Protein AF-A0A0N4XPE0-F1 (afdb_monomer_lite)

Radius of gyration: 23.89 Å; chains: 1; bounding box: 33×36×97 Å

Secondary structure (DSSP, 8-state):
--------S----------S-SSSSSSSSSS-------PPPHHHHHTBPPP-SHHHHHHHHHHHTT-SEE-B-TTS--EEEGGGSS-HHHHHHHTSS--EEEEEEEEES---SEEE-TT--EEEEEEEE--TT--EEE--S--EE-HHHH-GGGEEEE--TT--HHHHHHHHHH-TTS-BPPPPGGGGPPP-----

pLDDT: mean 79.77, std 21.53, range [29.7, 98.38]

Structure (mmCIF, N/CA/C/O backbone):
data_AF-A0A0N4XPE0-F1
#
_entry.id   AF-A0A0N4XPE0-F1
#
loop_
_atom_site.group_PDB
_atom_site.id
_atom_site.type_symbol
_atom_site.label_atom_id
_atom_site.label_alt_id
_atom_site.label_comp_id
_atom_site.label_asym_id
_atom_site.label_entity_id
_atom_site.label_seq_id
_atom_site.pdbx_PDB_ins_code
_atom_site.Cartn_x
_atom_site.Cartn_y
_atom_site.Cartn_z
_atom_site.occupancy
_atom_site.B_iso_or_equiv
_atom_site.auth_seq_id
_atom_site.auth_comp_id
_atom_site.auth_asym_id
_atom_site.auth_atom_id
_atom_site.pdbx_PDB_model_num
ATOM 1 N N . MET A 1 1 ? 18.994 12.903 -24.781 1.00 34.97 1 MET A N 1
ATOM 2 C CA . MET A 1 1 ? 19.416 12.115 -25.961 1.00 34.97 1 MET A CA 1
ATOM 3 C C . MET A 1 1 ? 18.841 10.717 -25.810 1.00 34.97 1 MET A C 1
ATOM 5 O O . MET A 1 1 ? 19.432 9.892 -25.131 1.00 34.97 1 MET A O 1
ATOM 9 N N . CYS A 1 2 ? 17.632 10.504 -26.334 1.00 29.70 2 CYS A N 1
ATOM 10 C CA . CYS A 1 2 ? 16.905 9.242 -26.216 1.00 29.70 2 CYS A CA 1
ATOM 11 C C . CYS A 1 2 ? 17.256 8.364 -27.421 1.00 29.70 2 CYS A C 1
ATOM 13 O O . CYS A 1 2 ? 17.133 8.803 -28.567 1.00 29.70 2 CYS A O 1
ATOM 15 N N . ALA A 1 3 ? 17.792 7.176 -27.152 1.00 35.69 3 ALA A N 1
ATOM 16 C CA . ALA A 1 3 ? 18.356 6.296 -28.158 1.00 35.69 3 ALA A CA 1
ATOM 17 C C . ALA A 1 3 ? 17.256 5.523 -28.895 1.00 35.69 3 ALA A C 1
ATOM 19 O O . ALA A 1 3 ? 16.600 4.630 -28.370 1.00 35.69 3 ALA A O 1
ATOM 20 N N . THR A 1 4 ? 17.126 5.869 -30.166 1.00 43.12 4 THR A N 1
ATOM 21 C CA . THR A 1 4 ? 16.503 5.135 -31.261 1.00 43.12 4 THR A CA 1
ATOM 22 C C . THR A 1 4 ? 16.981 3.682 -31.325 1.00 43.12 4 THR A C 1
ATOM 24 O O . THR A 1 4 ? 18.128 3.420 -31.681 1.00 43.12 4 THR A O 1
ATOM 27 N N . ARG A 1 5 ? 16.089 2.715 -31.088 1.00 38.09 5 ARG A N 1
ATOM 28 C CA . ARG A 1 5 ? 16.195 1.337 -31.605 1.00 38.09 5 ARG A CA 1
ATOM 29 C C . ARG A 1 5 ? 14.851 0.639 -31.425 1.00 38.09 5 ARG A C 1
ATOM 31 O O . ARG A 1 5 ? 14.555 0.250 -30.310 1.00 38.09 5 ARG A O 1
ATOM 38 N N . ARG A 1 6 ? 14.080 0.475 -32.512 1.00 37.53 6 ARG A N 1
ATOM 39 C CA . ARG A 1 6 ? 13.470 -0.799 -32.980 1.00 37.53 6 ARG A CA 1
ATOM 40 C C . ARG A 1 6 ? 12.447 -0.560 -34.107 1.00 37.53 6 ARG A C 1
ATOM 42 O O . ARG A 1 6 ? 11.290 -0.929 -34.003 1.00 37.53 6 ARG A O 1
ATOM 49 N N . LEU A 1 7 ? 12.887 0.015 -35.223 1.00 36.53 7 LEU A N 1
ATOM 50 C CA . LEU A 1 7 ? 12.153 -0.037 -36.493 1.00 36.53 7 LEU A CA 1
ATOM 51 C C . LEU A 1 7 ? 13.104 -0.600 -37.545 1.00 36.53 7 LEU A C 1
ATOM 53 O O . LEU A 1 7 ? 13.865 0.133 -38.168 1.00 36.53 7 LEU A O 1
ATOM 57 N N . ARG A 1 8 ? 13.157 -1.930 -37.642 1.00 40.28 8 ARG A N 1
ATOM 58 C CA . ARG A 1 8 ? 13.736 -2.653 -38.784 1.00 40.28 8 ARG A CA 1
ATOM 59 C C . ARG A 1 8 ? 13.329 -4.122 -38.709 1.00 40.28 8 ARG A C 1
ATOM 61 O O . ARG A 1 8 ? 14.093 -4.970 -38.263 1.00 40.28 8 ARG A O 1
ATOM 68 N N . ARG A 1 9 ? 12.081 -4.391 -39.076 1.00 42.41 9 ARG A N 1
ATOM 69 C CA . ARG A 1 9 ? 11.572 -5.689 -39.545 1.00 42.41 9 ARG A CA 1
ATOM 70 C C . ARG A 1 9 ? 10.110 -5.462 -39.892 1.00 42.41 9 ARG A C 1
ATOM 72 O O . ARG A 1 9 ? 9.296 -5.545 -38.995 1.00 42.41 9 ARG A O 1
ATOM 79 N N . PHE A 1 10 ? 9.842 -5.037 -41.122 1.00 37.09 10 PHE A N 1
ATOM 80 C CA . PHE A 1 10 ? 8.598 -5.219 -41.887 1.00 37.09 10 PHE A CA 1
ATOM 81 C C . PHE A 1 10 ? 8.676 -4.299 -43.114 1.00 37.09 10 PHE A C 1
ATOM 83 O O . PHE A 1 10 ? 7.986 -3.295 -43.199 1.00 37.09 10 PHE A O 1
ATOM 90 N N . GLU A 1 11 ? 9.567 -4.617 -44.052 1.00 34.69 11 GLU A N 1
ATOM 91 C CA . GLU A 1 11 ? 9.490 -4.086 -45.418 1.00 34.69 11 GLU A CA 1
ATOM 92 C C . GLU A 1 11 ? 9.786 -5.240 -46.378 1.00 34.69 11 GLU A C 1
ATOM 94 O O . GLU A 1 11 ? 10.907 -5.428 -46.843 1.00 34.69 11 GLU A O 1
ATOM 99 N N . GLU A 1 12 ? 8.762 -6.055 -46.632 1.00 38.69 12 GLU A N 1
ATOM 100 C CA . GLU A 1 12 ? 8.687 -6.868 -47.841 1.00 38.69 12 GLU A CA 1
ATOM 101 C C . GLU A 1 12 ? 7.704 -6.212 -48.817 1.00 38.69 12 GLU A C 1
ATOM 103 O O . GLU A 1 12 ? 6.516 -6.064 -48.548 1.00 38.69 12 GLU A O 1
ATOM 108 N N . ALA A 1 13 ? 8.272 -5.796 -49.949 1.00 41.44 13 ALA A N 1
ATOM 109 C CA . ALA A 1 13 ? 7.731 -5.886 -51.300 1.00 41.44 13 ALA A CA 1
ATOM 110 C C . ALA A 1 13 ? 6.242 -5.567 -51.530 1.00 41.44 13 ALA A C 1
ATOM 112 O O . ALA A 1 13 ? 5.411 -6.465 -51.618 1.00 41.44 13 ALA A O 1
ATOM 113 N N . VAL A 1 14 ? 5.944 -4.309 -51.871 1.00 39.66 14 VAL A N 1
ATOM 114 C CA . VAL A 1 14 ? 4.750 -3.964 -52.660 1.00 39.66 14 VAL A CA 1
ATOM 115 C C . VAL A 1 14 ? 5.124 -2.907 -53.709 1.00 39.66 14 VAL A C 1
ATOM 117 O O . VAL A 1 14 ? 5.094 -1.702 -53.480 1.00 39.66 14 VAL A O 1
ATOM 120 N N . LYS A 1 15 ? 5.528 -3.387 -54.891 1.00 40.22 15 LYS A N 1
ATOM 121 C CA . LYS A 1 15 ? 5.639 -2.611 -56.138 1.00 40.22 15 LYS A CA 1
ATOM 122 C C . LYS A 1 15 ? 4.220 -2.245 -56.581 1.00 40.22 15 LYS A C 1
ATOM 124 O O . LYS A 1 15 ? 3.475 -3.162 -56.909 1.00 40.22 15 LYS A O 1
ATOM 129 N N . TRP A 1 16 ? 3.857 -0.964 -56.661 1.00 33.69 16 TRP A N 1
ATOM 130 C CA . TRP A 1 16 ? 2.624 -0.560 -57.350 1.00 33.69 16 TRP A CA 1
ATOM 131 C C . TRP A 1 16 ? 2.837 0.587 -58.332 1.00 33.69 16 TRP A C 1
ATOM 133 O O . TRP A 1 16 ? 3.275 1.683 -57.991 1.00 33.69 16 TRP A O 1
ATOM 143 N N . ASN A 1 17 ? 2.497 0.276 -59.581 1.00 33.69 17 ASN A N 1
ATOM 144 C CA . ASN A 1 17 ? 2.280 1.204 -60.671 1.00 33.69 17 ASN A CA 1
ATOM 145 C C . ASN A 1 17 ? 0.892 1.843 -60.501 1.00 33.69 17 ASN A C 1
ATOM 147 O O . ASN A 1 17 ? -0.112 1.145 -60.455 1.00 33.69 17 ASN A O 1
ATOM 151 N N . ASN A 1 18 ? 0.905 3.168 -60.402 1.00 38.16 18 ASN A N 1
ATOM 152 C CA . ASN A 1 18 ? -0.097 4.164 -60.776 1.00 38.16 18 ASN A CA 1
ATOM 153 C C . ASN A 1 18 ? -1.610 3.863 -60.737 1.00 38.16 18 ASN A C 1
ATOM 155 O O . ASN A 1 18 ? -2.142 3.103 -61.541 1.00 38.16 18 ASN A O 1
ATOM 159 N N . ARG A 1 19 ? -2.260 4.813 -60.040 1.00 45.56 19 ARG A N 1
ATOM 160 C CA . ARG A 1 19 ? -3.556 5.454 -60.328 1.00 45.56 19 ARG A CA 1
ATOM 161 C C . ARG A 1 19 ? -4.763 4.771 -59.675 1.00 45.56 19 ARG A C 1
ATOM 163 O O . ARG A 1 19 ? -5.225 3.761 -60.181 1.00 45.56 19 ARG A O 1
ATOM 170 N N . VAL A 1 20 ? -5.271 5.387 -58.595 1.00 38.12 20 VAL A N 1
ATOM 171 C CA . VAL A 1 20 ? -6.688 5.746 -58.319 1.00 38.12 20 VAL A CA 1
ATOM 172 C C . VAL A 1 20 ? -6.812 6.272 -56.861 1.00 38.12 20 VAL A C 1
ATOM 174 O O . VAL A 1 20 ? -6.302 5.664 -55.928 1.00 38.12 20 VAL A O 1
ATOM 177 N N . ASP A 1 21 ? -7.453 7.441 -56.724 1.00 40.06 21 ASP A N 1
ATOM 178 C CA . ASP A 1 21 ? -8.068 8.094 -55.543 1.00 40.06 21 ASP A CA 1
ATOM 179 C C . ASP A 1 21 ? -7.230 8.648 -54.366 1.00 40.06 21 ASP A C 1
ATOM 181 O O . ASP A 1 21 ? -7.093 8.078 -53.287 1.00 40.06 21 ASP A O 1
ATOM 185 N N . PHE A 1 22 ? -6.795 9.902 -54.541 1.00 45.00 22 PHE A N 1
ATOM 186 C CA . PHE A 1 22 ? -5.936 10.690 -53.645 1.00 45.00 22 PHE A CA 1
ATOM 187 C C . PHE A 1 22 ? -6.674 11.572 -52.605 1.00 45.00 22 PHE A C 1
ATOM 189 O O . PHE A 1 22 ? -6.090 12.534 -52.111 1.00 45.00 22 PHE A O 1
ATOM 196 N N . ARG A 1 23 ? -7.961 11.353 -52.277 1.00 44.31 23 ARG A N 1
ATOM 197 C CA . ARG A 1 23 ? -8.703 12.318 -51.416 1.00 44.31 23 ARG A CA 1
ATOM 198 C C . ARG A 1 23 ? -9.593 11.774 -50.296 1.00 44.31 23 ARG A C 1
ATOM 200 O O . ARG A 1 23 ? -10.161 12.582 -49.572 1.00 44.31 23 ARG A O 1
ATOM 207 N N . ILE A 1 24 ? -9.683 10.460 -50.087 1.00 44.75 24 ILE A N 1
ATOM 208 C CA . ILE A 1 24 ? -10.547 9.896 -49.022 1.00 44.75 24 ILE A CA 1
ATOM 209 C C . ILE A 1 24 ? -9.766 9.019 -48.022 1.00 44.75 24 ILE A C 1
ATOM 211 O O . ILE A 1 24 ? -10.181 8.868 -46.877 1.00 44.75 24 ILE A O 1
ATOM 215 N N . ALA A 1 25 ? -8.576 8.528 -48.378 1.00 43.16 25 ALA A N 1
ATOM 216 C CA . ALA A 1 25 ? -7.829 7.594 -47.530 1.00 43.16 25 ALA A CA 1
ATOM 217 C C . ALA A 1 25 ? -6.946 8.243 -46.441 1.00 43.16 25 ALA A C 1
ATOM 219 O O . ALA A 1 25 ? -6.478 7.548 -45.545 1.00 43.16 25 ALA A O 1
ATOM 220 N N . THR A 1 26 ? -6.719 9.559 -46.467 1.00 44.09 26 THR A N 1
ATOM 221 C CA . THR A 1 26 ? -5.772 10.223 -45.546 1.00 44.09 26 THR A CA 1
ATOM 222 C C . THR A 1 26 ? -6.399 10.827 -44.287 1.00 44.09 26 THR A C 1
ATOM 224 O O . THR A 1 26 ? -5.666 11.137 -43.356 1.00 44.09 26 THR A O 1
ATOM 227 N N . CYS A 1 27 ? -7.729 10.942 -44.192 1.00 37.22 27 CYS A N 1
ATOM 228 C CA . CYS A 1 27 ? -8.397 11.409 -42.962 1.00 37.22 27 CYS A CA 1
ATOM 229 C C . CYS A 1 27 ? -8.857 10.278 -42.026 1.00 37.22 27 CYS A C 1
ATOM 231 O O . CYS A 1 27 ? -9.161 10.543 -40.867 1.00 37.22 27 CYS A O 1
ATOM 233 N N . LEU A 1 28 ? -8.875 9.019 -42.481 1.00 39.03 28 LEU A N 1
ATOM 234 C CA . LEU A 1 28 ? -9.383 7.886 -41.690 1.00 39.03 28 LEU A CA 1
ATOM 235 C C . LEU A 1 28 ? -8.308 7.149 -40.873 1.00 39.03 28 LEU A C 1
ATOM 237 O O . LEU A 1 28 ? -8.645 6.361 -39.999 1.00 39.03 28 LEU A O 1
ATOM 241 N N . VAL A 1 29 ? -7.023 7.435 -41.104 1.00 43.53 29 VAL A N 1
ATOM 242 C CA . VAL A 1 29 ? -5.909 6.813 -40.359 1.00 43.53 29 VAL A CA 1
ATOM 243 C C . VAL A 1 29 ? -5.494 7.639 -39.131 1.00 43.53 29 VAL A C 1
ATOM 245 O O . VAL A 1 29 ? -4.935 7.094 -38.188 1.00 43.53 29 VAL A O 1
ATOM 248 N N . ILE A 1 30 ? -5.821 8.936 -39.076 1.00 46.44 30 ILE A N 1
ATOM 249 C CA . ILE A 1 30 ? -5.410 9.823 -37.965 1.00 46.44 30 ILE A CA 1
ATOM 250 C C . ILE A 1 30 ? -6.454 9.857 -36.826 1.00 46.44 30 ILE A C 1
ATOM 252 O O . ILE A 1 30 ? -6.130 10.230 -35.704 1.00 46.44 30 ILE A O 1
ATOM 256 N N . LEU A 1 31 ? -7.684 9.383 -37.060 1.00 43.47 31 LEU A N 1
ATOM 257 C CA . LEU A 1 31 ? -8.749 9.314 -36.042 1.00 43.47 31 LEU A CA 1
ATOM 258 C C . LEU A 1 31 ? -8.797 7.989 -35.254 1.00 43.47 31 LEU A C 1
ATOM 260 O O . LEU A 1 31 ? -9.620 7.853 -34.354 1.00 43.47 31 LEU A O 1
ATOM 264 N N . LEU A 1 32 ? -7.910 7.033 -35.555 1.00 43.09 32 LEU A N 1
ATOM 265 C CA . LEU A 1 32 ? -7.777 5.756 -34.834 1.00 43.09 32 LEU A CA 1
ATOM 266 C C . LEU A 1 32 ? -6.429 5.593 -34.117 1.00 43.09 32 LEU A C 1
ATOM 268 O O . LEU A 1 32 ? -6.160 4.534 -33.557 1.00 43.09 32 LEU A O 1
ATOM 272 N N . CYS A 1 33 ? -5.613 6.648 -34.035 1.00 44.84 33 CYS A N 1
ATOM 273 C CA . CYS A 1 33 ? -4.548 6.730 -33.033 1.00 44.84 33 CYS A CA 1
ATOM 274 C C . CYS A 1 33 ? -5.171 7.124 -31.686 1.00 44.84 33 CYS A C 1
ATOM 276 O O . CYS A 1 33 ? -4.858 8.161 -31.104 1.00 44.84 33 CYS A O 1
ATOM 278 N N . GLY A 1 34 ? -6.131 6.316 -31.233 1.00 43.50 34 GLY A N 1
ATOM 279 C CA . GLY A 1 34 ? -6.632 6.376 -29.876 1.00 43.50 34 GLY A CA 1
ATOM 280 C C . GLY A 1 34 ? -5.475 6.035 -28.957 1.00 43.50 34 GLY A C 1
ATOM 281 O O . GLY A 1 34 ? -5.049 4.889 -28.955 1.00 43.50 34 GLY A O 1
ATOM 282 N N . TRP A 1 35 ? -4.928 7.052 -28.288 1.00 47.34 35 TRP A N 1
ATOM 283 C CA . TRP A 1 35 ? -4.396 7.013 -26.927 1.00 47.34 35 TRP A CA 1
ATOM 284 C C . TRP A 1 35 ? -4.049 5.600 -26.449 1.00 47.34 35 TRP A C 1
ATOM 286 O O . TRP A 1 35 ? -4.699 5.045 -25.567 1.00 47.34 35 TRP A O 1
ATOM 296 N N . ALA A 1 36 ? -3.027 4.996 -27.051 1.00 45.88 36 ALA A N 1
ATOM 297 C CA . ALA A 1 36 ? -2.312 3.934 -26.381 1.00 45.88 36 ALA A CA 1
ATOM 298 C C . ALA A 1 36 ? -1.486 4.663 -25.325 1.00 45.88 36 ALA A C 1
ATOM 300 O O . ALA A 1 36 ? -0.371 5.102 -25.604 1.00 45.88 36 ALA A O 1
ATOM 301 N N . GLU A 1 37 ? -2.089 4.907 -24.158 1.00 54.91 37 GLU A N 1
ATOM 302 C CA . GLU A 1 37 ? -1.331 5.193 -22.945 1.00 54.91 37 GLU A CA 1
ATOM 303 C C . GLU A 1 37 ? -0.278 4.090 -22.873 1.00 54.91 37 GLU A C 1
ATOM 305 O O . GLU A 1 37 ? -0.609 2.906 -22.777 1.00 54.91 37 GLU A O 1
ATOM 310 N N . ALA A 1 38 ? 0.980 4.461 -23.098 1.00 58.59 38 ALA A N 1
ATOM 311 C CA . ALA A 1 38 ? 2.088 3.528 -23.148 1.00 58.59 38 ALA A CA 1
ATOM 312 C C . ALA A 1 38 ? 2.370 3.063 -21.718 1.00 58.59 38 ALA A C 1
ATOM 314 O O . ALA A 1 38 ? 3.320 3.510 -21.091 1.00 58.59 38 ALA A O 1
ATOM 315 N N . GLN A 1 39 ? 1.499 2.208 -21.183 1.00 75.81 39 GLN A N 1
ATOM 316 C CA . GLN A 1 39 ? 1.708 1.591 -19.887 1.00 75.81 39 GLN A CA 1
ATOM 317 C C . GLN A 1 39 ? 2.977 0.751 -19.953 1.00 75.81 39 GLN A C 1
ATOM 319 O O . GLN A 1 39 ? 3.147 -0.058 -20.873 1.00 75.81 39 GLN A O 1
ATOM 324 N N . LEU A 1 40 ? 3.833 0.918 -18.952 1.00 89.81 40 LEU A N 1
ATOM 325 C CA . LEU A 1 40 ? 5.081 0.178 -18.830 1.00 89.81 40 LEU A CA 1
ATOM 326 C C . LEU A 1 40 ? 4.826 -1.333 -18.770 1.00 89.81 40 LEU A C 1
ATOM 328 O O . LEU A 1 40 ? 3.752 -1.798 -18.389 1.00 89.81 40 LEU A O 1
ATOM 332 N N . SER A 1 41 ? 5.801 -2.135 -19.172 1.00 93.56 41 SER A N 1
ATOM 333 C CA . SER A 1 41 ? 5.760 -3.589 -18.985 1.00 93.56 41 SER A CA 1
ATOM 334 C C . SER A 1 41 ? 5.897 -3.976 -17.503 1.00 93.56 41 SER A C 1
ATOM 336 O O . SER A 1 41 ? 6.340 -3.176 -16.678 1.00 93.56 41 SER A O 1
ATOM 338 N N . ASP A 1 42 ? 5.555 -5.222 -17.146 1.00 93.88 42 ASP A N 1
ATOM 339 C CA . ASP A 1 42 ? 5.795 -5.731 -15.783 1.00 93.88 42 ASP A CA 1
ATOM 340 C C . ASP A 1 42 ? 7.286 -5.675 -15.403 1.00 93.88 42 ASP A C 1
ATOM 342 O O . ASP A 1 42 ? 7.620 -5.421 -14.251 1.00 93.88 42 ASP A O 1
ATOM 346 N N . GLU A 1 43 ? 8.191 -5.871 -16.367 1.00 94.06 43 GLU A N 1
ATOM 347 C CA . GLU A 1 43 ? 9.645 -5.807 -16.157 1.00 94.06 43 GLU A CA 1
ATOM 348 C C . GLU A 1 43 ? 10.103 -4.387 -15.784 1.00 94.06 43 GLU A C 1
ATOM 350 O O . GLU A 1 43 ? 10.936 -4.206 -14.892 1.00 94.06 43 GLU A O 1
ATOM 355 N N . GLU A 1 44 ? 9.521 -3.374 -16.428 1.00 96.19 44 GLU A N 1
ATOM 356 C CA . GLU A 1 44 ? 9.787 -1.963 -16.139 1.00 96.19 44 GLU A CA 1
ATOM 357 C C . GLU A 1 44 ? 9.192 -1.544 -14.787 1.00 96.19 44 GLU A C 1
ATOM 359 O O . GLU A 1 44 ? 9.868 -0.882 -13.999 1.00 96.19 44 GLU A O 1
ATOM 364 N N . CYS A 1 45 ? 7.979 -1.998 -14.462 1.00 97.12 45 CYS A N 1
ATOM 365 C CA . CYS A 1 45 ? 7.346 -1.738 -13.165 1.00 97.12 45 CYS A CA 1
ATOM 366 C C . CYS A 1 45 ? 7.957 -2.537 -12.008 1.00 97.12 45 CYS A C 1
ATOM 368 O O . CYS A 1 45 ? 7.859 -2.123 -10.854 1.00 97.12 45 CYS A O 1
ATOM 370 N N . GLU A 1 46 ? 8.637 -3.650 -12.288 1.00 97.12 46 GLU A N 1
ATOM 371 C CA . GLU A 1 46 ? 9.429 -4.389 -11.306 1.00 97.12 46 GLU A CA 1
ATOM 372 C C . GLU A 1 46 ? 10.704 -3.627 -10.899 1.00 97.12 46 GLU A C 1
ATOM 374 O O . GLU A 1 46 ? 11.164 -3.759 -9.761 1.00 97.12 46 GLU A O 1
ATOM 379 N N . SER A 1 47 ? 11.267 -2.826 -11.807 1.00 96.88 47 SER A N 1
ATOM 380 C CA . SER A 1 47 ? 12.535 -2.104 -11.623 1.00 96.88 47 SER A CA 1
ATOM 381 C C . SER A 1 47 ? 12.371 -0.588 -11.768 1.00 96.88 47 SER A C 1
ATOM 383 O O . SER A 1 47 ? 13.238 0.083 -12.331 1.00 96.88 47 SER A O 1
ATOM 385 N N . TYR A 1 48 ? 11.272 -0.039 -11.246 1.00 96.62 48 TYR A N 1
ATOM 386 C CA . TYR A 1 48 ? 10.943 1.377 -11.391 1.00 96.62 48 TYR A CA 1
ATOM 387 C C . TYR A 1 48 ? 11.965 2.287 -10.685 1.00 96.62 48 TYR A C 1
ATOM 389 O O . TYR A 1 48 ? 12.641 1.884 -9.731 1.00 96.62 48 TYR A O 1
ATOM 397 N N . HIS A 1 49 ? 12.124 3.518 -11.166 1.00 95.38 49 HIS A N 1
ATOM 398 C CA . HIS A 1 49 ? 13.065 4.471 -10.577 1.00 95.38 49 HIS A CA 1
ATOM 399 C C . HIS A 1 49 ? 12.597 4.990 -9.209 1.00 95.38 49 HIS A C 1
ATOM 401 O O . HIS A 1 49 ? 11.502 4.690 -8.739 1.00 95.38 49 HIS A O 1
ATOM 407 N N . GLU A 1 50 ? 13.454 5.754 -8.533 1.00 93.44 50 GLU A N 1
ATOM 408 C CA . GLU A 1 50 ? 13.119 6.343 -7.236 1.00 93.44 50 GLU A CA 1
ATOM 409 C C . GLU A 1 50 ? 11.935 7.312 -7.328 1.00 93.44 50 GLU A C 1
ATOM 411 O O . GLU A 1 50 ? 11.811 8.058 -8.301 1.00 93.44 50 GLU A O 1
ATOM 416 N N . LEU A 1 51 ? 11.084 7.293 -6.296 1.00 96.06 51 LEU A N 1
ATOM 417 C CA . LEU A 1 51 ? 9.966 8.216 -6.118 1.00 96.06 51 LEU A CA 1
ATOM 418 C C . LEU A 1 51 ? 10.341 9.253 -5.058 1.00 96.06 51 LEU A C 1
ATOM 420 O O . LEU A 1 51 ? 10.532 8.898 -3.891 1.00 96.06 51 LEU A O 1
ATOM 424 N N . VAL A 1 52 ? 10.423 10.526 -5.441 1.00 93.06 52 VAL A N 1
ATOM 425 C CA . VAL A 1 52 ? 10.877 11.605 -4.550 1.00 93.06 52 VAL A CA 1
ATOM 426 C C . VAL A 1 52 ? 9.738 12.569 -4.225 1.00 93.06 52 VAL A C 1
ATOM 428 O O . VAL A 1 52 ? 9.585 12.997 -3.081 1.00 93.06 52 VAL A O 1
ATOM 431 N N . THR A 1 53 ? 8.923 12.899 -5.220 1.00 94.88 53 THR A N 1
ATOM 432 C CA . THR A 1 53 ? 7.865 13.912 -5.163 1.00 94.88 53 THR A CA 1
ATOM 433 C C . THR A 1 53 ? 6.483 13.286 -5.317 1.00 94.88 53 THR A C 1
ATOM 435 O O . THR A 1 53 ? 6.362 12.180 -5.830 1.00 94.88 53 THR A O 1
ATOM 438 N N . GLU A 1 54 ? 5.419 13.991 -4.922 1.00 94.75 54 GLU A N 1
ATOM 439 C CA . GLU A 1 54 ? 4.034 13.533 -5.148 1.00 94.75 54 GLU A CA 1
ATOM 440 C C . GLU A 1 54 ? 3.766 13.239 -6.633 1.00 94.75 54 GLU A C 1
ATOM 442 O O . GLU A 1 54 ? 3.199 12.202 -6.962 1.00 94.75 54 GLU A O 1
ATOM 447 N N . SER A 1 55 ? 4.293 14.073 -7.536 1.00 95.25 55 SER A N 1
ATOM 448 C CA . SER A 1 55 ? 4.184 13.855 -8.984 1.00 95.25 55 SER A CA 1
ATOM 449 C C . SER A 1 55 ? 4.824 12.539 -9.442 1.00 95.25 55 SER A C 1
ATOM 451 O O . SER A 1 55 ? 4.317 11.918 -10.378 1.00 95.25 55 SER A O 1
ATOM 453 N N . ASP A 1 56 ? 5.907 12.086 -8.800 1.00 96.25 56 ASP A N 1
ATOM 454 C CA . ASP A 1 56 ? 6.538 10.801 -9.135 1.00 96.25 56 ASP A CA 1
ATOM 455 C C . ASP A 1 56 ? 5.627 9.634 -8.742 1.00 96.25 56 ASP A C 1
ATOM 457 O O . ASP A 1 56 ? 5.533 8.645 -9.467 1.00 96.25 56 ASP A O 1
ATOM 461 N N . TYR A 1 57 ? 4.933 9.752 -7.606 1.00 97.44 57 TYR A N 1
ATOM 462 C CA . TYR A 1 57 ? 3.964 8.753 -7.156 1.00 97.44 57 TYR A CA 1
ATOM 463 C C . TYR A 1 57 ? 2.749 8.693 -8.078 1.00 97.44 57 TYR A C 1
ATOM 465 O O . TYR A 1 57 ? 2.296 7.595 -8.397 1.00 97.44 57 TYR A O 1
ATOM 473 N N . GLU A 1 58 ? 2.228 9.841 -8.512 1.00 95.25 58 GLU A N 1
ATOM 474 C CA . GLU A 1 58 ? 1.129 9.900 -9.481 1.00 95.25 58 GLU A CA 1
ATOM 475 C C . GLU A 1 58 ? 1.533 9.250 -10.809 1.00 95.25 58 GLU A C 1
ATOM 477 O O . GLU A 1 58 ? 0.835 8.357 -11.288 1.00 95.25 58 GLU A O 1
ATOM 482 N N . THR A 1 59 ? 2.714 9.603 -11.328 1.00 95.69 59 THR A N 1
ATOM 483 C CA . THR A 1 59 ? 3.264 9.017 -12.563 1.00 95.69 59 THR A CA 1
ATOM 484 C C . THR A 1 59 ? 3.439 7.507 -12.427 1.00 95.69 59 THR A C 1
ATOM 486 O O . THR A 1 59 ? 2.991 6.756 -13.284 1.00 95.69 59 THR A O 1
ATOM 489 N N . PHE A 1 60 ? 3.993 7.030 -11.309 1.00 97.06 60 PHE A N 1
ATOM 490 C CA . PHE A 1 60 ? 4.139 5.596 -11.062 1.00 97.06 60 PHE A CA 1
ATOM 491 C C . PHE A 1 60 ? 2.792 4.862 -11.034 1.00 97.06 60 PHE A C 1
ATOM 493 O O . PHE A 1 60 ? 2.680 3.745 -11.540 1.00 97.06 60 PHE A O 1
ATOM 500 N N . VAL A 1 61 ? 1.749 5.474 -10.461 1.00 96.94 61 VAL A N 1
ATOM 501 C CA . VAL A 1 61 ? 0.397 4.899 -10.475 1.00 96.94 61 VAL A CA 1
ATOM 502 C C . VAL A 1 61 ? -0.140 4.798 -11.900 1.00 96.94 61 VAL A C 1
ATOM 504 O O . VAL A 1 61 ? -0.706 3.762 -12.250 1.00 96.94 61 VAL A O 1
ATOM 507 N N . ASP A 1 62 ? 0.023 5.840 -12.710 1.00 95.25 62 ASP A N 1
ATOM 508 C CA . ASP A 1 62 ? -0.471 5.866 -14.089 1.00 95.25 62 ASP A CA 1
ATOM 509 C C . ASP A 1 62 ? 0.322 4.939 -15.023 1.00 95.25 62 ASP A C 1
ATOM 511 O O . ASP A 1 62 ? -0.266 4.276 -15.878 1.00 95.25 62 ASP A O 1
ATOM 515 N N . ASP A 1 63 ? 1.623 4.789 -14.803 1.00 95.81 63 ASP A N 1
ATOM 516 C CA . ASP A 1 63 ? 2.472 3.912 -15.606 1.00 95.81 63 ASP A CA 1
ATOM 517 C C . ASP A 1 63 ? 2.268 2.427 -15.266 1.00 95.81 63 ASP A C 1
ATOM 519 O O . ASP A 1 63 ? 2.273 1.570 -16.159 1.00 95.81 63 ASP A O 1
ATOM 523 N N . CYS A 1 64 ? 2.069 2.116 -13.978 1.00 97.50 64 CYS A N 1
ATOM 524 C CA . CYS A 1 64 ? 2.111 0.749 -13.454 1.00 97.50 64 CYS A CA 1
ATOM 525 C C . CYS A 1 64 ? 0.772 0.189 -12.954 1.00 97.50 64 CYS A C 1
ATOM 527 O O . CYS A 1 64 ? 0.736 -0.933 -12.436 1.00 97.50 64 CYS A O 1
ATOM 529 N N . PHE A 1 65 ? -0.355 0.893 -13.111 1.00 96.12 65 PHE A N 1
ATOM 530 C CA . PHE A 1 65 ? -1.648 0.273 -12.805 1.00 96.12 65 PHE A CA 1
ATOM 531 C C . PHE A 1 65 ? -1.913 -0.940 -13.710 1.00 96.12 65 PHE A C 1
ATOM 533 O O . PHE A 1 65 ? -1.604 -0.951 -14.900 1.00 96.12 65 PHE A O 1
ATOM 540 N N . GLY A 1 66 ? -2.532 -1.976 -13.145 1.00 96.50 66 GLY A N 1
ATOM 541 C CA . GLY A 1 66 ? -2.841 -3.203 -13.884 1.00 96.50 66 GLY A CA 1
ATOM 542 C C . GLY A 1 66 ? -1.647 -4.141 -14.100 1.00 96.50 66 GLY A C 1
ATOM 543 O O . GLY A 1 66 ? -1.805 -5.150 -14.781 1.00 96.50 66 GLY A O 1
ATOM 544 N N . LYS A 1 67 ? -0.475 -3.827 -13.537 1.00 97.50 67 LYS A N 1
ATOM 545 C CA . LYS A 1 67 ? 0.721 -4.676 -13.595 1.00 97.50 67 LYS A CA 1
ATOM 546 C C . LYS A 1 67 ? 0.745 -5.675 -12.453 1.00 97.50 67 LYS A C 1
ATOM 548 O O . LYS A 1 67 ? 0.295 -5.386 -11.343 1.00 97.50 67 LYS A O 1
ATOM 553 N N . GLU A 1 68 ? 1.283 -6.858 -12.724 1.00 97.31 68 GLU A N 1
ATOM 554 C CA . GLU A 1 68 ? 1.309 -7.957 -11.758 1.00 97.31 68 GLU A CA 1
ATOM 555 C C . GLU A 1 68 ? 2.477 -7.832 -10.776 1.00 97.31 68 GLU A C 1
ATOM 557 O O . GLU A 1 68 ? 2.402 -8.329 -9.645 1.00 97.31 68 GLU A O 1
ATOM 562 N N . VAL A 1 69 ? 3.565 -7.180 -11.194 1.00 97.12 69 VAL A N 1
ATOM 563 C CA . VAL A 1 69 ? 4.774 -7.013 -10.386 1.00 97.12 69 VAL A CA 1
ATOM 564 C C . VAL A 1 69 ? 5.108 -5.537 -10.239 1.00 97.12 69 VAL A C 1
ATOM 566 O O . VAL A 1 69 ? 5.246 -4.814 -11.218 1.00 97.12 69 VAL A O 1
ATOM 569 N N . LEU A 1 70 ? 5.262 -5.109 -8.988 1.00 98.06 70 LEU A N 1
ATOM 570 C CA . LEU A 1 70 ? 5.641 -3.750 -8.622 1.00 98.06 70 LEU A CA 1
ATOM 571 C C . LEU A 1 70 ? 6.939 -3.794 -7.821 1.00 98.06 70 LEU A C 1
ATOM 573 O O . LEU A 1 70 ? 7.079 -4.584 -6.882 1.00 98.06 70 LEU A O 1
ATOM 577 N N . GLY A 1 71 ? 7.885 -2.935 -8.162 1.00 97.00 71 GLY A N 1
ATOM 578 C CA . GLY A 1 71 ? 9.184 -2.883 -7.521 1.00 97.00 71 GLY A CA 1
ATOM 579 C C . GLY A 1 71 ? 9.955 -1.623 -7.883 1.00 97.00 71 GLY A C 1
ATOM 580 O O . GLY A 1 71 ? 9.480 -0.763 -8.615 1.00 97.00 71 GLY A O 1
ATOM 581 N N . PHE A 1 72 ? 11.160 -1.526 -7.336 1.00 96.44 72 PHE A N 1
ATOM 582 C CA . PHE A 1 72 ? 12.091 -0.450 -7.648 1.00 96.44 72 PHE A CA 1
ATOM 583 C C . PHE A 1 72 ? 13.423 -1.045 -8.083 1.00 96.44 72 PHE A C 1
ATOM 585 O O . PHE A 1 72 ? 13.750 -2.165 -7.682 1.00 96.44 72 PHE A O 1
ATOM 592 N N . MET A 1 73 ? 14.218 -0.294 -8.837 1.00 95.44 73 MET A N 1
ATOM 593 C CA . MET A 1 73 ? 15.583 -0.670 -9.211 1.00 95.44 73 MET A CA 1
ATOM 594 C C . MET A 1 73 ? 16.506 -0.804 -7.992 1.00 95.44 73 MET A C 1
ATOM 596 O O . MET A 1 73 ? 16.227 -0.302 -6.897 1.00 95.44 73 MET A O 1
ATOM 600 N N . ASP A 1 74 ? 17.605 -1.535 -8.145 1.00 93.44 74 ASP A N 1
ATOM 601 C CA . ASP A 1 74 ? 18.595 -1.697 -7.080 1.00 93.44 74 ASP A CA 1
ATOM 602 C C . ASP A 1 74 ? 19.321 -0.387 -6.758 1.00 93.44 74 ASP A C 1
ATOM 604 O O . ASP A 1 74 ? 19.472 0.489 -7.604 1.00 93.44 74 ASP A O 1
ATOM 608 N N . GLY A 1 75 ? 19.733 -0.234 -5.497 1.00 90.94 75 GLY A N 1
ATOM 609 C CA . GLY A 1 75 ? 20.316 1.011 -4.981 1.00 90.94 75 GLY A CA 1
ATOM 610 C C . GLY A 1 75 ? 19.293 2.064 -4.537 1.00 90.94 75 GLY A C 1
ATOM 611 O O . GLY A 1 75 ? 19.668 2.986 -3.821 1.00 90.94 75 GLY A O 1
ATOM 612 N N . VAL A 1 76 ? 18.010 1.895 -4.875 1.00 91.69 76 VAL A N 1
ATOM 613 C CA . VAL A 1 76 ? 16.915 2.780 -4.446 1.00 91.69 76 VAL A CA 1
ATOM 614 C C . VAL A 1 76 ? 16.246 2.268 -3.169 1.00 91.69 76 VAL A C 1
ATOM 616 O O . VAL A 1 76 ? 16.136 1.058 -2.933 1.00 91.69 76 VAL A O 1
ATOM 619 N N . ALA A 1 77 ? 15.762 3.196 -2.339 1.00 88.75 77 ALA A N 1
ATOM 620 C CA . ALA A 1 77 ? 14.982 2.869 -1.155 1.00 88.75 77 ALA A CA 1
ATOM 621 C C . ALA A 1 77 ? 13.708 2.089 -1.531 1.00 88.75 77 ALA A C 1
ATOM 623 O O . ALA A 1 77 ? 12.823 2.593 -2.214 1.00 88.75 77 ALA A O 1
ATOM 624 N N . LYS A 1 78 ? 13.571 0.852 -1.034 1.00 92.56 78 LYS A N 1
ATOM 625 C CA . LYS A 1 78 ? 12.403 -0.007 -1.301 1.00 92.56 78 LYS A CA 1
ATOM 626 C C . LYS A 1 78 ? 11.202 0.361 -0.413 1.00 92.56 78 LYS A C 1
ATOM 628 O O . LYS A 1 78 ? 10.706 -0.481 0.339 1.00 92.56 78 LYS A O 1
ATOM 633 N N . LYS A 1 79 ? 10.771 1.625 -0.451 1.00 93.69 79 LYS A N 1
ATOM 634 C CA . LYS A 1 79 ? 9.684 2.176 0.375 1.00 93.69 79 LYS A CA 1
ATOM 635 C C . LYS A 1 79 ? 8.676 2.926 -0.488 1.00 93.69 79 LYS A C 1
ATOM 637 O O . LYS A 1 79 ? 9.058 3.762 -1.293 1.00 93.69 79 LYS A O 1
ATOM 642 N N . PHE A 1 80 ? 7.397 2.659 -0.268 1.00 96.88 80 PHE A N 1
ATOM 643 C CA . PHE A 1 80 ? 6.288 3.319 -0.944 1.00 96.88 80 PHE A CA 1
ATOM 644 C C . PHE A 1 80 ? 5.374 3.985 0.085 1.00 96.88 80 PHE A C 1
ATOM 646 O O . PHE A 1 80 ? 4.762 3.307 0.913 1.00 96.88 80 PHE A O 1
ATOM 653 N N . HIS A 1 81 ? 5.277 5.313 0.045 1.00 97.06 81 HIS A N 1
ATOM 654 C CA . HIS A 1 81 ? 4.482 6.097 0.988 1.00 97.06 81 HIS A CA 1
ATOM 655 C C . HIS A 1 81 ? 3.111 6.462 0.408 1.00 97.06 81 HIS A C 1
ATOM 657 O O . HIS A 1 81 ? 2.985 7.389 -0.385 1.00 97.06 81 HIS A O 1
ATOM 663 N N . ALA A 1 82 ? 2.052 5.798 0.878 1.00 97.25 82 ALA A N 1
ATOM 664 C CA . ALA A 1 82 ? 0.689 5.981 0.371 1.00 97.25 82 ALA A CA 1
ATOM 665 C C . ALA A 1 82 ? 0.150 7.414 0.531 1.00 97.25 82 ALA A C 1
ATOM 667 O O . ALA A 1 82 ? -0.711 7.836 -0.236 1.00 97.25 82 ALA A O 1
ATOM 668 N N . ARG A 1 83 ? 0.673 8.180 1.498 1.00 96.38 83 ARG A N 1
ATOM 669 C CA . ARG A 1 83 ? 0.322 9.597 1.691 1.00 96.38 83 ARG A CA 1
ATOM 670 C C . ARG A 1 83 ? 0.679 10.488 0.491 1.00 96.38 83 ARG A C 1
ATOM 672 O O . ARG A 1 83 ? 0.085 11.545 0.363 1.00 96.38 83 ARG A O 1
ATOM 679 N N . LEU A 1 84 ? 1.631 10.068 -0.350 1.00 96.56 84 LEU A N 1
ATOM 680 C CA . LEU A 1 84 ? 2.108 10.830 -1.513 1.00 96.56 84 LEU A CA 1
ATOM 681 C C . LEU A 1 84 ? 1.343 10.498 -2.807 1.00 96.56 84 LEU A C 1
ATOM 683 O O . LEU A 1 84 ? 1.587 11.115 -3.830 1.00 96.56 84 LEU A O 1
ATOM 687 N N . VAL A 1 85 ? 0.407 9.542 -2.767 1.00 92.88 85 VAL A N 1
ATOM 688 C CA . VAL A 1 85 ? -0.386 9.080 -3.927 1.00 92.88 85 VAL A CA 1
ATOM 689 C C . VAL A 1 85 ? -1.607 9.981 -4.200 1.00 92.88 85 VAL A C 1
ATOM 691 O O . VAL A 1 85 ? -2.383 9.736 -5.117 1.00 92.88 85 VAL A O 1
ATOM 694 N N . GLY A 1 86 ? -1.846 10.997 -3.368 1.00 85.06 86 GLY A N 1
ATOM 695 C CA . GLY A 1 86 ? -2.943 11.959 -3.524 1.00 85.06 86 GLY A CA 1
ATOM 696 C C . GLY A 1 86 ? -4.334 11.431 -3.137 1.00 85.06 86 GLY A C 1
ATOM 697 O O . GLY A 1 86 ? -5.093 12.133 -2.470 1.00 85.06 86 GLY A O 1
ATOM 698 N N . SER A 1 87 ? -4.696 10.187 -3.483 1.00 95.88 87 SER A N 1
ATOM 699 C CA . SER A 1 87 ? -6.020 9.633 -3.158 1.00 95.88 87 SER A CA 1
ATOM 700 C C . SER A 1 87 ? -6.059 8.121 -2.916 1.00 95.88 87 SER A C 1
ATOM 702 O O . SER A 1 87 ? -5.266 7.342 -3.444 1.00 95.88 87 SER A O 1
ATOM 704 N N . GLN A 1 88 ? -7.077 7.683 -2.166 1.00 97.50 88 GLN A N 1
ATOM 705 C CA . GLN A 1 88 ? -7.367 6.260 -1.957 1.00 97.50 88 GLN A CA 1
ATOM 706 C C . GLN A 1 88 ? -7.667 5.536 -3.277 1.00 97.50 88 GLN A C 1
ATOM 708 O O . GLN A 1 88 ? -7.321 4.368 -3.435 1.00 97.50 88 GLN A O 1
ATOM 713 N N . SER A 1 89 ? -8.340 6.212 -4.215 1.00 97.81 89 SER A N 1
ATOM 714 C CA . SER A 1 89 ? -8.695 5.626 -5.511 1.00 97.81 89 SER A CA 1
ATOM 715 C C . SER A 1 89 ? -7.441 5.261 -6.301 1.00 97.81 89 SER A C 1
ATOM 717 O O . SER A 1 89 ? -7.336 4.146 -6.801 1.00 97.81 89 SER A O 1
ATOM 719 N N . MET A 1 90 ? -6.457 6.163 -6.334 1.00 97.62 90 MET A N 1
ATOM 720 C CA . MET A 1 90 ? -5.173 5.934 -6.998 1.00 97.62 90 MET A CA 1
ATOM 721 C C . MET A 1 90 ? -4.375 4.817 -6.326 1.00 97.62 90 MET A C 1
ATOM 723 O O . MET A 1 90 ? -3.883 3.924 -7.012 1.00 97.62 90 MET A O 1
ATOM 727 N N . PHE A 1 91 ? -4.344 4.791 -4.989 1.00 98.31 91 PHE A N 1
ATOM 728 C CA . PHE A 1 91 ? -3.737 3.685 -4.250 1.00 98.31 91 PHE A CA 1
ATOM 729 C C . PHE A 1 91 ? -4.378 2.341 -4.632 1.00 98.31 91 PHE A C 1
ATOM 731 O O . PHE A 1 91 ? -3.693 1.415 -5.055 1.00 98.31 91 PHE A O 1
ATOM 738 N N . ASN A 1 92 ? -5.706 2.234 -4.542 1.00 98.38 92 ASN A N 1
ATOM 739 C CA . ASN A 1 92 ? -6.413 0.989 -4.849 1.00 98.38 92 ASN A CA 1
ATOM 740 C C . ASN A 1 92 ? -6.308 0.607 -6.335 1.00 98.38 92 ASN A C 1
ATOM 742 O O . ASN A 1 92 ? -6.310 -0.580 -6.651 1.00 98.38 92 ASN A O 1
ATOM 746 N N . ARG A 1 93 ? -6.208 1.587 -7.244 1.00 97.38 93 ARG A N 1
ATOM 747 C CA . ARG A 1 93 ? -5.994 1.367 -8.683 1.00 97.38 93 ARG A CA 1
ATOM 748 C C . ARG A 1 93 ? -4.646 0.701 -8.942 1.00 97.38 93 ARG A C 1
ATOM 750 O O . ARG A 1 93 ? -4.610 -0.278 -9.684 1.00 97.38 93 ARG A O 1
ATOM 757 N N . LEU A 1 94 ? -3.576 1.190 -8.312 1.00 98.00 94 LEU A N 1
ATOM 758 C CA . LEU A 1 94 ? -2.228 0.638 -8.466 1.00 98.00 94 LEU A CA 1
ATOM 759 C C . LEU A 1 94 ? -2.171 -0.842 -8.065 1.00 98.00 94 LEU A C 1
ATOM 761 O O . LEU A 1 94 ? -1.652 -1.667 -8.807 1.00 98.00 94 LEU A O 1
ATOM 765 N N . PHE A 1 95 ? -2.758 -1.196 -6.921 1.00 98.19 95 PHE A N 1
ATOM 766 C CA . PHE A 1 95 ? -2.664 -2.558 -6.385 1.00 98.19 95 PHE A CA 1
ATOM 767 C C . PHE A 1 95 ? -3.785 -3.507 -6.820 1.00 98.19 95 PHE A C 1
ATOM 769 O O . PHE A 1 95 ? -3.866 -4.624 -6.308 1.00 98.19 95 PHE A O 1
ATOM 776 N N . LYS A 1 96 ? -4.663 -3.088 -7.736 1.00 97.50 96 LYS A N 1
ATOM 777 C CA . LYS A 1 96 ? -5.834 -3.881 -8.127 1.00 97.50 96 LYS A CA 1
ATOM 778 C C . LYS A 1 96 ? -5.451 -5.247 -8.705 1.00 97.50 96 LYS A C 1
ATOM 780 O O . LYS A 1 96 ? -6.028 -6.242 -8.290 1.00 97.50 96 LYS A O 1
ATOM 785 N N . GLU A 1 97 ? -4.479 -5.276 -9.614 1.00 97.25 97 GLU A N 1
ATOM 786 C CA . GLU A 1 97 ? -4.003 -6.496 -10.294 1.00 97.25 97 GLU A CA 1
ATOM 787 C C . GLU A 1 97 ? -2.618 -6.948 -9.786 1.00 97.25 97 GLU A C 1
ATOM 789 O O . GLU A 1 97 ? -2.072 -7.958 -10.231 1.00 97.25 97 GLU A O 1
ATOM 794 N N . ALA A 1 98 ? -2.027 -6.198 -8.849 1.00 97.81 98 ALA A N 1
ATOM 795 C CA . ALA A 1 98 ? -0.688 -6.468 -8.348 1.00 97.81 98 ALA A CA 1
ATOM 796 C C . ALA A 1 98 ? -0.666 -7.782 -7.562 1.00 97.81 98 ALA A C 1
ATOM 798 O O . ALA A 1 98 ? -1.387 -7.949 -6.580 1.00 97.81 98 ALA A O 1
ATOM 799 N N . LYS A 1 99 ? 0.221 -8.695 -7.957 1.00 97.06 99 LYS A N 1
ATOM 800 C CA . LYS A 1 99 ? 0.433 -9.988 -7.297 1.00 97.06 99 LYS A CA 1
ATOM 801 C C . LYS A 1 99 ? 1.680 -9.982 -6.429 1.00 97.06 99 LYS A C 1
ATOM 803 O O . LYS A 1 99 ? 1.678 -10.581 -5.352 1.00 97.06 99 LYS A O 1
ATOM 808 N N . ARG A 1 100 ? 2.751 -9.327 -6.884 1.00 96.44 100 ARG A N 1
ATOM 809 C CA . ARG A 1 100 ? 4.052 -9.291 -6.200 1.00 96.44 100 ARG A CA 1
ATOM 810 C C . ARG A 1 100 ? 4.507 -7.854 -5.991 1.00 96.44 100 ARG A C 1
ATOM 812 O O . ARG A 1 100 ? 4.809 -7.156 -6.951 1.00 96.44 100 ARG A O 1
ATOM 819 N N . VAL A 1 101 ? 4.631 -7.448 -4.732 1.00 96.31 101 VAL A N 1
ATOM 820 C CA . VAL A 1 101 ? 5.096 -6.114 -4.342 1.00 96.31 101 VAL A CA 1
ATOM 821 C C . VAL A 1 101 ? 6.469 -6.223 -3.680 1.00 96.31 101 VAL A C 1
ATOM 823 O O . VAL A 1 101 ? 6.600 -6.723 -2.563 1.00 96.31 101 VAL A O 1
ATOM 826 N N . LYS A 1 102 ? 7.508 -5.757 -4.378 1.00 94.88 102 LYS A N 1
ATOM 827 C CA . LYS A 1 102 ? 8.927 -5.862 -3.989 1.00 94.88 102 LYS A CA 1
ATOM 828 C C . LYS A 1 102 ? 9.436 -4.658 -3.185 1.00 94.88 102 LYS A C 1
ATOM 830 O O . LYS A 1 102 ? 10.635 -4.376 -3.160 1.00 94.88 102 LYS A O 1
ATOM 835 N N . PHE A 1 103 ? 8.535 -3.946 -2.518 1.00 94.06 103 PHE A N 1
ATOM 836 C CA . PHE A 1 103 ? 8.842 -2.833 -1.623 1.00 94.06 103 PHE A CA 1
ATOM 837 C C . PHE A 1 103 ? 7.937 -2.842 -0.390 1.00 94.06 103 PHE A C 1
ATOM 839 O O . PHE A 1 103 ? 6.905 -3.514 -0.357 1.00 94.06 103 PHE A O 1
ATOM 846 N N . GLN A 1 104 ? 8.336 -2.098 0.640 1.00 93.50 104 GLN A N 1
ATOM 847 C CA . GLN A 1 104 ? 7.533 -1.890 1.841 1.00 93.50 104 GLN A CA 1
ATOM 848 C C . GLN A 1 104 ? 6.494 -0.794 1.612 1.00 93.50 104 GLN A C 1
ATOM 850 O O . GLN A 1 104 ? 6.831 0.297 1.154 1.00 93.50 104 GLN A O 1
ATOM 855 N N . ILE A 1 105 ? 5.245 -1.068 1.975 1.00 96.12 105 ILE A N 1
ATOM 856 C CA . ILE A 1 105 ? 4.125 -0.134 1.851 1.00 96.12 105 ILE A CA 1
ATOM 857 C C . ILE A 1 105 ? 3.911 0.579 3.190 1.00 96.12 105 ILE A C 1
ATOM 859 O O . ILE A 1 105 ? 3.726 -0.068 4.216 1.00 96.12 105 ILE A O 1
ATOM 863 N N . PHE A 1 106 ? 3.865 1.908 3.180 1.00 96.50 106 PHE A N 1
ATOM 864 C CA . PHE A 1 106 ? 3.575 2.738 4.349 1.00 96.50 106 PHE A CA 1
ATOM 865 C C . PHE A 1 106 ? 2.252 3.474 4.138 1.00 96.50 106 PHE A C 1
ATOM 867 O O . PHE A 1 106 ? 2.180 4.460 3.402 1.00 96.50 106 PHE A O 1
ATOM 874 N N . VAL A 1 107 ? 1.198 2.994 4.793 1.00 97.38 107 VAL A N 1
ATOM 875 C CA . VAL A 1 107 ? -0.114 3.644 4.874 1.00 97.38 107 VAL A CA 1
ATOM 876 C C . VAL A 1 107 ? -0.197 4.345 6.221 1.00 97.38 107 VAL A C 1
ATOM 878 O O . VAL A 1 107 ? -0.695 3.795 7.204 1.00 97.38 107 VAL A O 1
ATOM 881 N N . GLU A 1 108 ? 0.359 5.549 6.287 1.00 95.62 108 GLU A N 1
ATOM 882 C CA . GLU A 1 108 ? 0.510 6.285 7.539 1.00 95.62 108 GLU A CA 1
ATOM 883 C C . GLU A 1 108 ? -0.060 7.692 7.436 1.00 95.62 108 GLU A C 1
ATOM 885 O O . GLU A 1 108 ? 0.235 8.412 6.481 1.00 95.62 108 GLU A O 1
ATOM 890 N N . ASN A 1 109 ? -0.826 8.101 8.452 1.00 95.62 109 ASN A N 1
ATOM 891 C CA . ASN A 1 109 ? -1.423 9.438 8.542 1.00 95.62 109 ASN A CA 1
ATOM 892 C C . ASN A 1 109 ? -2.233 9.829 7.287 1.00 95.62 109 ASN A C 1
ATOM 894 O O . ASN A 1 109 ? -2.209 10.983 6.863 1.00 95.62 109 ASN A O 1
ATOM 898 N N . THR A 1 110 ? -2.929 8.867 6.677 1.00 96.38 110 THR A N 1
ATOM 899 C CA . THR A 1 110 ? -3.768 9.102 5.497 1.00 96.38 110 THR A CA 1
ATOM 900 C C . THR A 1 110 ? -5.221 9.364 5.886 1.00 96.38 110 THR A C 1
ATOM 902 O O . THR A 1 110 ? -5.705 8.927 6.935 1.00 96.38 110 THR A O 1
ATOM 905 N N . ASP A 1 111 ? -5.945 10.024 4.985 1.00 96.25 111 ASP A N 1
ATOM 906 C CA . ASP A 1 111 ? -7.398 10.190 5.063 1.00 96.25 111 ASP A CA 1
ATOM 907 C C . ASP A 1 111 ? -8.177 9.038 4.402 1.00 96.25 111 ASP A C 1
ATOM 909 O O . ASP A 1 111 ? -9.388 9.140 4.187 1.00 96.25 111 ASP A O 1
ATOM 913 N N . PHE A 1 112 ? -7.505 7.928 4.078 1.00 97.81 112 PHE A N 1
ATOM 914 C CA . PHE A 1 112 ? -8.134 6.788 3.420 1.00 97.81 112 PHE A CA 1
ATOM 915 C C . PHE A 1 112 ? -9.166 6.134 4.344 1.00 97.81 112 PHE A C 1
ATOM 917 O O . PHE A 1 112 ? -8.954 5.957 5.542 1.00 97.81 112 PHE A O 1
ATOM 924 N N . MET A 1 113 ? -10.295 5.744 3.762 1.00 97.69 113 MET A N 1
ATOM 925 C CA . MET A 1 113 ? -11.371 5.007 4.415 1.00 97.69 113 MET A CA 1
ATOM 926 C C . MET A 1 113 ? -11.246 3.495 4.220 1.00 97.69 113 MET A C 1
ATOM 928 O O . MET A 1 113 ? -11.641 2.736 5.102 1.00 97.69 113 MET A O 1
ATOM 932 N N . ALA A 1 114 ? -10.716 3.044 3.084 1.00 97.75 114 ALA A N 1
ATOM 933 C CA . ALA A 1 114 ? -10.525 1.632 2.786 1.00 97.75 114 ALA A CA 1
ATOM 934 C C . ALA A 1 114 ? -9.386 1.401 1.786 1.00 97.75 114 ALA A C 1
ATOM 936 O O . ALA A 1 114 ? -9.384 1.980 0.700 1.00 97.75 114 ALA A O 1
ATOM 937 N N . ILE A 1 115 ? -8.467 0.496 2.111 1.00 97.38 115 ILE A N 1
ATOM 938 C CA . ILE A 1 115 ? -7.426 0.052 1.176 1.00 97.38 115 ILE A CA 1
ATOM 939 C C . ILE A 1 115 ? -7.679 -1.384 0.728 1.00 97.38 115 ILE A C 1
ATOM 941 O O . ILE A 1 115 ? -8.127 -2.220 1.518 1.00 97.38 115 ILE A O 1
ATOM 945 N N . SER A 1 116 ? -7.399 -1.669 -0.540 1.00 96.81 116 SER A N 1
ATOM 946 C CA . SER A 1 116 ? -7.634 -2.977 -1.145 1.00 96.81 116 SER A CA 1
ATOM 947 C C . SER A 1 116 ? -6.479 -3.376 -2.050 1.00 96.81 116 SER A C 1
ATOM 949 O O . SER A 1 116 ? -6.065 -2.608 -2.911 1.00 96.81 116 SER A O 1
ATOM 951 N N . MET A 1 117 ? -6.000 -4.600 -1.859 1.00 96.56 117 MET A N 1
ATOM 952 C CA . MET A 1 117 ? -4.911 -5.215 -2.616 1.00 96.56 117 MET A CA 1
ATOM 953 C C . MET A 1 117 ? -5.306 -6.669 -2.931 1.00 96.56 117 MET A C 1
ATOM 955 O O . MET A 1 117 ? -4.772 -7.592 -2.317 1.00 96.56 117 MET A O 1
ATOM 959 N N . PRO A 1 118 ? -6.330 -6.886 -3.777 1.00 95.88 118 PRO A N 1
ATOM 960 C CA . PRO A 1 118 ? -7.103 -8.129 -3.807 1.00 95.88 118 PRO A CA 1
ATOM 961 C C . PRO A 1 118 ? -6.379 -9.320 -4.442 1.00 95.88 118 PRO A C 1
ATOM 963 O O . PRO A 1 118 ? -6.743 -10.446 -4.133 1.00 95.88 118 PRO A O 1
ATOM 966 N N . GLU A 1 119 ? -5.358 -9.093 -5.268 1.00 96.31 119 GLU A N 1
ATOM 967 C CA . GLU A 1 119 ? -4.614 -10.161 -5.957 1.00 96.31 119 GLU A CA 1
ATOM 968 C C . GLU A 1 119 ? -3.204 -10.373 -5.385 1.00 96.31 119 GLU A C 1
ATOM 970 O O . GLU A 1 119 ? -2.442 -11.225 -5.848 1.00 96.31 119 GLU A O 1
ATOM 975 N N . VAL A 1 120 ? -2.844 -9.620 -4.342 1.00 95.69 120 VAL A N 1
ATOM 976 C CA . VAL A 1 120 ? -1.502 -9.664 -3.767 1.00 95.69 120 VAL A CA 1
ATOM 977 C C . VAL A 1 120 ? -1.253 -11.018 -3.113 1.00 95.69 120 VAL A C 1
ATOM 979 O O . VAL A 1 120 ? -1.912 -11.402 -2.153 1.00 95.69 120 VAL A O 1
ATOM 982 N N . THR A 1 121 ? -0.237 -11.718 -3.604 1.00 94.62 121 THR A N 1
ATOM 983 C CA . THR A 1 121 ? 0.249 -12.992 -3.057 1.00 94.62 121 THR A CA 1
ATOM 984 C C . THR A 1 121 ? 1.597 -12.840 -2.365 1.00 94.62 121 THR A C 1
ATOM 986 O O . THR 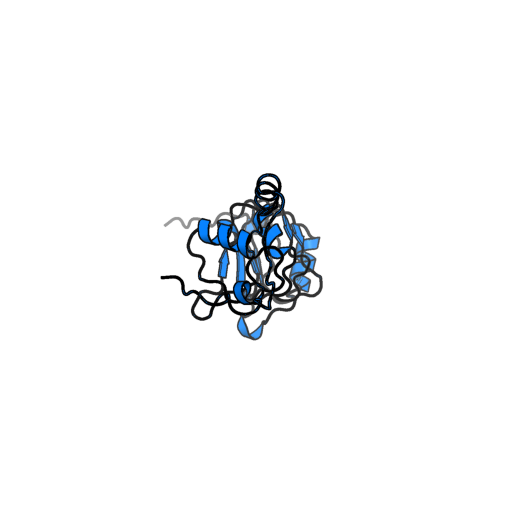A 1 121 ? 1.949 -13.670 -1.527 1.00 94.62 121 THR A O 1
ATOM 989 N N . HIS A 1 122 ? 2.350 -11.778 -2.669 1.00 93.56 122 HIS A N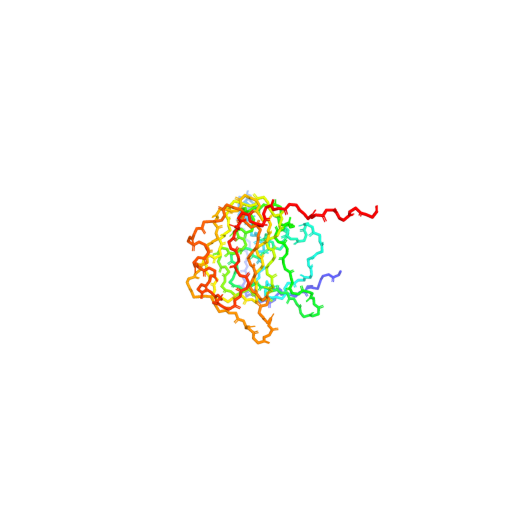 1
ATOM 990 C CA . HIS A 1 122 ? 3.640 -11.500 -2.048 1.00 93.56 122 HIS A CA 1
ATOM 991 C C . HIS A 1 122 ? 3.850 -10.012 -1.764 1.00 93.56 122 HIS A C 1
ATOM 993 O O . HIS A 1 122 ? 3.689 -9.189 -2.666 1.00 93.56 122 HIS A O 1
ATOM 999 N N . ILE A 1 123 ? 4.291 -9.687 -0.546 1.00 92.19 123 ILE A N 1
ATOM 1000 C CA . ILE A 1 123 ? 4.737 -8.342 -0.153 1.00 92.19 123 ILE A CA 1
ATOM 1001 C C . ILE A 1 123 ? 6.059 -8.410 0.608 1.00 92.19 123 ILE A C 1
ATOM 1003 O O . ILE A 1 123 ? 6.306 -9.360 1.347 1.00 92.19 123 ILE A O 1
ATOM 1007 N N . GLU A 1 124 ? 6.891 -7.378 0.493 1.00 91.00 124 GLU A N 1
ATOM 1008 C CA . GLU A 1 124 ? 8.049 -7.227 1.387 1.00 91.00 124 GLU A CA 1
ATOM 1009 C C . GLU A 1 124 ? 7.610 -6.763 2.785 1.00 91.00 124 GLU A C 1
ATOM 1011 O O . GLU A 1 124 ? 8.141 -7.225 3.791 1.00 91.00 124 GLU A O 1
ATOM 1016 N N . GLY A 1 125 ? 6.601 -5.894 2.873 1.00 91.12 125 GLY A N 1
ATOM 1017 C CA . GLY A 1 125 ? 6.025 -5.480 4.148 1.00 91.12 125 GLY A CA 1
ATOM 1018 C C . GLY A 1 125 ? 4.9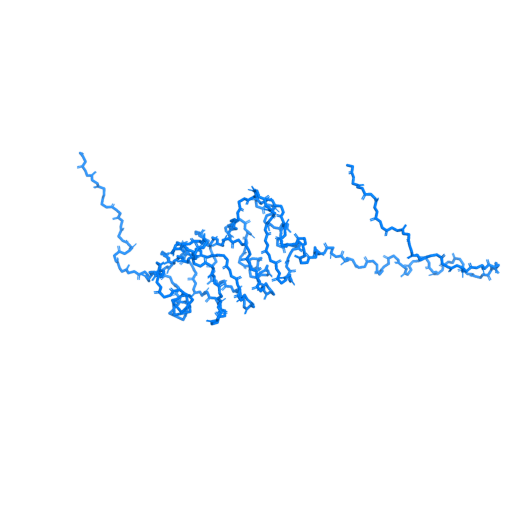55 -4.403 4.013 1.00 91.12 125 GLY A C 1
ATOM 1019 O O . GLY A 1 125 ? 4.844 -3.750 2.975 1.00 91.12 125 GLY A O 1
ATOM 1020 N N . ILE A 1 126 ? 4.172 -4.211 5.071 1.00 92.94 126 ILE A N 1
ATOM 1021 C CA . ILE A 1 126 ? 3.140 -3.185 5.164 1.00 92.94 126 ILE A CA 1
ATOM 1022 C C . ILE A 1 126 ? 3.045 -2.588 6.574 1.00 92.94 126 ILE A C 1
ATOM 1024 O O . ILE A 1 126 ? 2.901 -3.298 7.567 1.00 92.94 126 ILE A O 1
ATOM 1028 N N . GLN A 1 127 ? 3.067 -1.263 6.666 1.00 94.12 127 GLN A N 1
ATOM 1029 C CA . GLN A 1 127 ? 2.816 -0.517 7.896 1.00 94.12 127 GLN A CA 1
ATOM 1030 C C . GLN A 1 127 ? 1.538 0.301 7.740 1.00 94.12 127 GLN A C 1
ATOM 1032 O O . GLN A 1 127 ? 1.398 1.067 6.790 1.00 94.12 127 GLN A O 1
ATOM 1037 N N . ILE A 1 128 ? 0.593 0.123 8.661 1.00 95.38 128 ILE A N 1
ATOM 1038 C CA . ILE A 1 128 ? -0.701 0.808 8.668 1.00 95.38 128 ILE A CA 1
ATOM 1039 C C . ILE A 1 128 ? -0.809 1.553 9.993 1.00 95.38 128 ILE A C 1
ATOM 1041 O O . ILE A 1 128 ? -1.148 0.953 11.017 1.00 95.38 128 ILE A O 1
ATOM 1045 N N . ARG A 1 129 ? -0.488 2.851 9.999 1.00 94.50 129 ARG A N 1
ATOM 1046 C CA . ARG A 1 129 ? -0.371 3.626 11.242 1.00 94.50 129 ARG A CA 1
ATOM 1047 C C . ARG A 1 129 ? -1.161 4.926 11.242 1.00 94.50 129 ARG A C 1
ATOM 1049 O O . ARG A 1 129 ? -1.113 5.694 10.288 1.00 94.50 129 ARG A O 1
ATOM 1056 N N . ASN A 1 130 ? -1.826 5.218 12.357 1.00 93.75 130 ASN A N 1
ATOM 1057 C CA . ASN A 1 130 ? -2.428 6.530 12.625 1.00 93.75 130 ASN A CA 1
ATOM 1058 C C . ASN A 1 130 ? -3.444 7.003 11.562 1.00 93.75 130 ASN A C 1
ATOM 1060 O O . ASN A 1 130 ? -3.612 8.204 11.343 1.00 93.75 130 ASN A O 1
ATOM 1064 N N . ASN A 1 131 ? -4.147 6.082 10.893 1.00 94.69 131 ASN A N 1
ATOM 1065 C CA . ASN A 1 131 ? -5.174 6.438 9.914 1.00 94.69 131 ASN A CA 1
ATOM 1066 C C . ASN A 1 131 ? -6.533 6.566 10.613 1.00 94.69 131 ASN A C 1
ATOM 1068 O O . ASN A 1 131 ? -7.242 5.583 10.839 1.00 94.69 131 ASN A O 1
ATOM 1072 N N . LYS A 1 132 ? -6.912 7.801 10.962 1.00 92.31 132 LYS A N 1
ATOM 1073 C CA . LYS A 1 132 ? -8.108 8.093 11.778 1.00 92.31 132 LYS A CA 1
ATOM 1074 C C . LYS A 1 132 ? -9.427 7.657 11.133 1.00 92.31 132 LYS A C 1
ATOM 1076 O O . LYS A 1 132 ? -10.395 7.411 11.847 1.00 92.31 132 LYS A O 1
ATOM 1081 N N . LYS A 1 133 ? -9.475 7.598 9.799 1.00 95.81 133 LYS A N 1
ATOM 1082 C CA . LYS A 1 133 ? -10.683 7.300 9.012 1.00 95.81 133 LYS A CA 1
ATOM 1083 C C . LYS A 1 133 ? -10.686 5.895 8.408 1.00 95.81 133 LYS A C 1
ATOM 1085 O O . LYS A 1 133 ? -11.703 5.514 7.830 1.00 95.81 133 LYS A O 1
ATOM 1090 N N . LEU A 1 134 ? -9.592 5.138 8.538 1.00 97.12 134 LEU A N 1
ATOM 1091 C CA . LEU A 1 134 ? -9.431 3.844 7.880 1.00 97.12 134 LEU A CA 1
ATOM 1092 C C . LEU A 1 134 ? -10.311 2.793 8.552 1.00 97.12 134 LEU A C 1
ATOM 1094 O O . LEU A 1 134 ? -10.056 2.386 9.682 1.00 97.12 134 LEU A O 1
ATOM 1098 N N . LYS A 1 135 ? -11.343 2.362 7.831 1.00 97.12 135 LYS A N 1
ATOM 1099 C CA . LYS A 1 135 ? -12.341 1.390 8.280 1.00 97.12 135 LYS A CA 1
ATOM 1100 C C . LYS A 1 135 ? -12.019 -0.024 7.835 1.00 97.12 135 LYS A C 1
ATOM 1102 O O . LYS A 1 135 ? -12.351 -0.954 8.553 1.00 97.12 135 LYS A O 1
ATOM 1107 N N . ALA A 1 136 ? -11.396 -0.191 6.669 1.00 97.00 136 ALA A N 1
ATOM 1108 C CA . ALA A 1 136 ? -11.188 -1.511 6.089 1.00 97.00 136 ALA A CA 1
ATOM 1109 C C . ALA A 1 136 ? -9.825 -1.658 5.407 1.00 97.00 136 ALA A C 1
ATOM 1111 O O . ALA A 1 136 ? -9.362 -0.771 4.690 1.00 97.00 136 ALA A O 1
ATOM 1112 N N . VAL A 1 137 ? -9.225 -2.830 5.579 1.00 95.88 137 VAL A N 1
ATOM 1113 C CA . VAL A 1 137 ? -8.051 -3.304 4.847 1.00 95.88 137 VAL A CA 1
ATOM 1114 C C . VAL A 1 137 ? -8.431 -4.639 4.233 1.00 95.88 137 VAL A C 1
ATOM 1116 O O . VAL A 1 137 ? -8.841 -5.553 4.944 1.00 95.88 137 VAL A O 1
ATOM 1119 N N . ARG A 1 138 ? -8.340 -4.747 2.908 1.00 95.06 138 ARG A N 1
ATOM 1120 C CA . ARG A 1 138 ? -8.706 -5.960 2.173 1.00 95.06 138 ARG A CA 1
ATOM 1121 C C . ARG A 1 138 ? -7.472 -6.566 1.525 1.00 95.06 138 ARG A C 1
ATOM 1123 O O . ARG A 1 138 ? -6.926 -6.014 0.572 1.00 95.06 138 ARG A O 1
ATOM 1130 N N . LEU A 1 139 ? -7.062 -7.702 2.076 1.00 91.62 139 LEU A N 1
ATOM 1131 C CA . LEU A 1 139 ? -5.958 -8.533 1.609 1.00 91.62 139 LEU A CA 1
ATOM 1132 C C . LEU A 1 139 ? -6.455 -9.973 1.406 1.00 91.62 139 LEU A C 1
ATOM 1134 O O . LEU A 1 139 ? -7.355 -10.419 2.132 1.00 91.62 139 LEU A O 1
ATOM 1138 N N . PRO A 1 140 ? -5.871 -10.729 0.464 1.00 88.81 140 PRO A N 1
ATOM 1139 C CA . PRO A 1 140 ? -6.061 -12.167 0.373 1.00 88.81 140 PRO A CA 1
ATOM 1140 C C . PRO A 1 140 ? -5.715 -12.874 1.677 1.00 88.81 140 PRO A C 1
ATOM 1142 O O . PRO A 1 140 ? -4.880 -12.427 2.458 1.00 88.81 140 PRO A O 1
ATOM 1145 N N . LYS A 1 141 ? -6.336 -14.036 1.903 1.00 75.69 141 LYS A N 1
ATOM 1146 C CA . LYS A 1 141 ? -6.057 -14.857 3.094 1.00 75.69 141 LYS A CA 1
ATOM 1147 C C . LYS A 1 141 ? -4.623 -15.396 3.125 1.00 75.69 141 LYS A C 1
ATOM 1149 O O . LYS A 1 141 ? -4.124 -15.699 4.201 1.00 75.69 141 LYS A O 1
ATOM 1154 N N . ALA A 1 142 ? -3.997 -15.551 1.960 1.00 76.06 142 ALA A N 1
ATOM 1155 C CA . ALA A 1 142 ? -2.664 -16.111 1.807 1.00 76.06 142 ALA A CA 1
ATOM 1156 C C . ALA A 1 142 ? -1.764 -15.096 1.098 1.00 76.06 142 ALA A C 1
ATOM 1158 O O . ALA A 1 142 ? -1.677 -15.081 -0.127 1.00 76.06 142 ALA A O 1
ATOM 1159 N N . VAL A 1 143 ? -1.103 -14.250 1.886 1.00 82.81 143 VAL A N 1
ATOM 1160 C CA . VAL A 1 143 ? -0.036 -13.371 1.404 1.00 82.81 143 VAL A CA 1
ATOM 1161 C C . VAL A 1 143 ? 1.264 -13.821 2.054 1.00 82.81 143 VAL A C 1
ATOM 1163 O O . VAL A 1 143 ? 1.349 -13.960 3.271 1.00 82.81 143 VAL A O 1
ATOM 1166 N N . ALA A 1 144 ? 2.277 -14.090 1.243 1.00 83.44 144 ALA A N 1
ATOM 1167 C CA . ALA A 1 144 ? 3.608 -14.426 1.716 1.00 83.44 144 ALA A CA 1
ATOM 1168 C C . ALA A 1 144 ? 4.436 -13.150 1.905 1.00 83.44 144 ALA A C 1
ATOM 1170 O O . ALA A 1 144 ? 4.388 -12.243 1.076 1.00 83.44 144 ALA A O 1
ATOM 1171 N N . TYR A 1 145 ? 5.261 -13.106 2.946 1.00 81.75 145 TYR A N 1
ATOM 1172 C CA . TYR A 1 145 ? 6.278 -12.068 3.108 1.00 81.75 145 TYR A CA 1
ATOM 1173 C C . TYR A 1 145 ? 7.566 -12.676 3.666 1.00 81.75 145 TYR A C 1
ATOM 1175 O O . TYR A 1 145 ? 7.546 -13.690 4.371 1.00 81.75 145 TYR A O 1
ATOM 1183 N N . ASN A 1 146 ? 8.714 -12.092 3.323 1.00 75.88 146 ASN A N 1
ATOM 1184 C CA . ASN A 1 146 ? 10.006 -12.640 3.722 1.00 75.88 146 ASN A CA 1
ATOM 1185 C C . ASN A 1 146 ? 10.417 -12.143 5.118 1.00 75.88 146 ASN A C 1
ATOM 1187 O O . ASN A 1 146 ? 11.180 -11.189 5.264 1.00 75.88 146 ASN A O 1
ATOM 1191 N N . ARG A 1 147 ? 9.958 -12.835 6.166 1.00 70.75 147 ARG A N 1
ATOM 1192 C CA . ARG A 1 147 ? 10.291 -12.489 7.560 1.00 70.75 147 ARG A CA 1
ATOM 1193 C C . ARG A 1 147 ? 11.802 -12.429 7.835 1.00 70.75 147 ARG A C 1
ATOM 1195 O O . ARG A 1 147 ? 12.225 -11.614 8.648 1.00 70.75 147 ARG A O 1
ATOM 1202 N N . ALA A 1 148 ? 12.611 -13.260 7.174 1.00 69.69 148 ALA A N 1
ATOM 1203 C CA . ALA A 1 148 ? 14.061 -13.299 7.387 1.00 69.69 148 ALA A CA 1
ATOM 1204 C C . ALA A 1 148 ? 14.773 -12.056 6.830 1.00 69.69 148 ALA A C 1
ATOM 1206 O O . ALA A 1 148 ? 15.760 -11.605 7.399 1.00 69.69 148 ALA A O 1
ATOM 1207 N N . LYS A 1 149 ? 14.254 -11.495 5.733 1.00 70.00 149 LYS A N 1
ATOM 1208 C CA . LYS A 1 149 ? 14.817 -10.312 5.070 1.00 70.00 149 LYS A CA 1
ATOM 1209 C C . LYS A 1 149 ? 14.363 -9.003 5.717 1.00 70.00 149 LYS A C 1
ATOM 1211 O O . LYS A 1 149 ? 15.118 -8.038 5.728 1.00 70.00 149 LYS A O 1
ATOM 1216 N N . VAL A 1 150 ? 13.136 -8.970 6.235 1.00 64.75 150 VAL A N 1
ATOM 1217 C CA . VAL A 1 150 ? 12.460 -7.716 6.609 1.00 64.75 150 VAL A CA 1
ATOM 1218 C C . VAL A 1 150 ? 12.196 -7.605 8.120 1.00 64.75 150 VAL A C 1
ATOM 1220 O O . VAL A 1 150 ? 11.906 -6.527 8.635 1.00 64.75 150 VAL A O 1
ATOM 1223 N N . GLY A 1 151 ? 12.379 -8.702 8.862 1.00 64.88 151 GLY A N 1
ATOM 1224 C CA . GLY A 1 151 ? 12.229 -8.748 10.315 1.00 64.88 151 GLY A CA 1
ATOM 1225 C C . GLY A 1 151 ? 10.767 -8.729 10.792 1.00 64.88 151 GLY A C 1
ATOM 1226 O O . GLY A 1 151 ? 9.834 -8.800 9.990 1.00 64.88 151 GLY A O 1
ATOM 1227 N N . PRO A 1 152 ? 10.531 -8.664 12.117 1.00 60.62 152 PRO A N 1
ATOM 1228 C CA . PRO A 1 152 ? 9.183 -8.612 12.696 1.00 60.62 152 PRO A CA 1
ATOM 1229 C C . PRO A 1 152 ? 8.438 -7.298 12.400 1.00 60.62 152 PRO A C 1
ATOM 1231 O O . PRO A 1 152 ? 7.215 -7.296 12.398 1.00 60.62 152 PRO A O 1
ATOM 1234 N N . ALA A 1 153 ? 9.153 -6.216 12.072 1.00 65.25 153 ALA A N 1
ATOM 1235 C CA . ALA A 1 153 ? 8.578 -4.922 11.685 1.00 65.25 153 ALA A CA 1
ATOM 1236 C C . ALA A 1 153 ? 8.050 -4.884 10.234 1.00 65.25 153 ALA A C 1
ATOM 1238 O O . ALA A 1 153 ? 7.670 -3.825 9.731 1.00 65.25 153 ALA A O 1
ATOM 1239 N N . ALA A 1 154 ? 8.060 -6.027 9.538 1.00 78.25 154 ALA A N 1
ATOM 1240 C CA . ALA A 1 154 ? 7.550 -6.138 8.178 1.00 78.25 154 ALA A CA 1
ATOM 1241 C C . ALA A 1 154 ? 6.038 -5.907 8.102 1.00 78.25 154 ALA A C 1
ATOM 1243 O O . ALA A 1 154 ? 5.561 -5.432 7.081 1.00 78.25 154 ALA A O 1
ATOM 1244 N N . VAL A 1 155 ? 5.283 -6.226 9.158 1.00 85.62 155 VAL A N 1
ATOM 1245 C CA . VAL A 1 155 ? 3.850 -5.925 9.244 1.00 85.62 155 VAL A CA 1
ATOM 1246 C C . VAL A 1 155 ? 3.590 -5.208 10.562 1.00 85.62 155 VAL A C 1
ATOM 1248 O O . VAL A 1 155 ? 3.802 -5.792 11.615 1.00 85.62 155 VAL A O 1
ATOM 1251 N N . THR A 1 156 ? 3.118 -3.964 10.524 1.00 89.25 156 THR A N 1
ATOM 1252 C CA . THR A 1 156 ? 2.819 -3.190 11.744 1.00 89.25 156 THR A CA 1
ATOM 1253 C C . THR A 1 156 ? 1.479 -2.491 11.600 1.00 89.25 156 THR A C 1
ATOM 1255 O O . THR A 1 156 ? 1.222 -1.850 10.582 1.00 89.25 156 THR A O 1
ATOM 1258 N N . VAL A 1 157 ? 0.616 -2.592 12.612 1.00 90.56 157 VAL A N 1
ATOM 1259 C CA . VAL A 1 157 ? -0.720 -1.978 12.604 1.00 90.56 157 VAL A CA 1
ATOM 1260 C C . VAL A 1 157 ? -0.989 -1.328 13.956 1.00 90.56 157 VAL A C 1
ATOM 1262 O O . VAL A 1 157 ? -1.068 -2.013 14.972 1.00 90.56 157 VAL A O 1
ATOM 1265 N N . ASP A 1 158 ? -1.145 -0.007 13.966 1.00 90.81 158 ASP A N 1
ATOM 1266 C CA . ASP A 1 158 ? -1.226 0.813 15.184 1.00 90.81 158 ASP A CA 1
ATOM 1267 C C . ASP A 1 158 ? -2.018 2.111 14.913 1.00 90.81 158 ASP A C 1
ATOM 1269 O O . ASP A 1 158 ? -2.047 2.607 13.792 1.00 90.81 158 ASP A O 1
ATOM 1273 N N . GLY A 1 159 ? -2.702 2.669 15.911 1.00 86.31 159 GLY A N 1
ATOM 1274 C CA . GLY A 1 159 ? -3.313 4.002 15.806 1.00 86.31 159 GLY A CA 1
ATOM 1275 C C . GLY A 1 159 ? -4.477 4.139 14.813 1.00 86.31 159 GLY A C 1
ATOM 1276 O O . GLY A 1 159 ? -4.873 5.255 14.479 1.00 86.31 159 GLY A O 1
ATOM 1277 N N . ASN A 1 160 ? -5.056 3.036 14.327 1.00 90.75 160 ASN A N 1
ATOM 1278 C CA . ASN A 1 160 ? -6.203 3.056 13.410 1.00 90.75 160 ASN A CA 1
ATOM 1279 C C . ASN A 1 160 ? -7.511 2.915 14.203 1.00 90.75 160 ASN A C 1
ATOM 1281 O O . ASN A 1 160 ? -7.978 1.810 14.470 1.00 90.75 160 ASN A O 1
ATOM 1285 N N . ALA A 1 161 ? -8.084 4.048 14.615 1.00 87.44 161 ALA A N 1
ATOM 1286 C CA . ALA A 1 161 ? -9.162 4.106 15.609 1.00 87.44 161 ALA A CA 1
ATOM 1287 C C . ALA A 1 161 ? -10.473 3.406 15.199 1.00 87.44 161 ALA A C 1
ATOM 1289 O O . ALA A 1 161 ? -11.232 2.979 16.067 1.00 87.44 161 ALA A O 1
ATOM 1290 N N . VAL A 1 162 ? -10.752 3.313 13.897 1.00 93.44 162 VAL A N 1
ATOM 1291 C CA . VAL A 1 162 ? -12.038 2.831 13.358 1.00 93.44 162 VAL A CA 1
ATOM 1292 C C . VAL A 1 162 ? -11.893 1.612 12.442 1.00 93.44 162 VAL A C 1
ATOM 1294 O O . VAL A 1 162 ? -12.836 1.279 11.726 1.00 93.44 162 VAL A O 1
ATOM 1297 N N . LEU A 1 163 ? -10.725 0.960 12.454 1.00 94.50 163 LEU A N 1
ATOM 1298 C CA . LEU A 1 163 ? -10.447 -0.210 11.622 1.00 94.50 163 LEU A CA 1
ATOM 1299 C C . LEU A 1 163 ? -11.291 -1.408 12.076 1.00 94.50 163 LEU A C 1
ATOM 1301 O O . LEU A 1 163 ? -11.340 -1.728 13.265 1.00 94.50 163 LEU A O 1
ATOM 1305 N N . ASP A 1 164 ? -11.958 -2.063 11.126 1.00 94.00 164 ASP A N 1
ATOM 1306 C CA . ASP A 1 164 ? -12.892 -3.144 11.412 1.00 94.00 164 ASP A CA 1
ATOM 1307 C C . ASP A 1 164 ? -12.202 -4.426 11.919 1.00 94.00 164 AS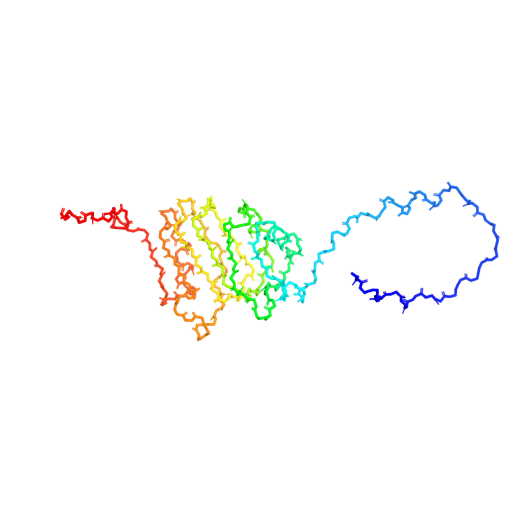P A C 1
ATOM 1309 O O . ASP A 1 164 ? -11.021 -4.707 11.688 1.00 94.00 164 ASP A O 1
ATOM 1313 N N . GLU A 1 165 ? -12.979 -5.234 12.638 1.00 91.25 165 GLU A N 1
ATOM 1314 C CA . GLU A 1 165 ? -12.533 -6.502 13.219 1.00 91.25 165 GLU A CA 1
ATOM 1315 C C . GLU A 1 165 ? -12.036 -7.495 12.161 1.00 91.25 165 GLU A C 1
ATOM 1317 O O . GLU A 1 165 ? -11.033 -8.179 12.368 1.00 91.25 165 GLU A O 1
ATOM 1322 N N . GLN A 1 166 ? -12.698 -7.534 11.001 1.00 91.62 166 GLN A N 1
ATOM 1323 C CA . GLN A 1 166 ? -12.334 -8.420 9.898 1.00 91.62 166 GLN A CA 1
ATOM 1324 C C . GLN A 1 166 ? -10.916 -8.126 9.390 1.00 91.62 166 GLN A C 1
ATOM 1326 O O . GLN A 1 166 ? -10.140 -9.053 9.156 1.00 91.62 166 GLN A O 1
ATOM 1331 N N . SER A 1 167 ? -10.566 -6.849 9.261 1.00 93.00 167 SER A N 1
ATOM 1332 C CA . SER A 1 167 ? -9.253 -6.374 8.833 1.00 93.00 167 SER A CA 1
ATOM 1333 C C . SER A 1 167 ? -8.183 -6.780 9.839 1.00 93.00 167 SER A C 1
ATOM 1335 O O . SER A 1 167 ? -7.152 -7.328 9.454 1.00 93.00 167 SER A O 1
ATOM 1337 N N . TYR A 1 168 ? -8.443 -6.608 11.139 1.00 90.38 168 TYR A N 1
ATOM 1338 C CA . TYR A 1 168 ? -7.532 -7.077 12.185 1.00 90.38 168 TYR A CA 1
ATOM 1339 C C . TYR A 1 168 ? -7.321 -8.592 12.147 1.00 90.38 168 TYR A C 1
ATOM 1341 O O . TYR A 1 168 ? -6.187 -9.052 12.283 1.00 90.38 168 TYR A O 1
ATOM 1349 N N . THR A 1 169 ? -8.382 -9.377 11.941 1.00 89.06 169 THR A N 1
ATOM 1350 C CA . THR A 1 169 ? -8.272 -10.834 11.798 1.00 89.06 169 THR A CA 1
ATOM 1351 C C . THR A 1 169 ? -7.431 -11.216 10.582 1.00 89.06 169 THR A C 1
ATOM 1353 O O . THR A 1 169 ? -6.562 -12.077 10.702 1.00 89.06 169 THR A O 1
ATOM 1356 N N . GLN A 1 170 ? -7.640 -10.567 9.432 1.00 87.69 170 GLN A N 1
ATOM 1357 C CA . GLN A 1 170 ? -6.854 -10.813 8.218 1.00 87.69 170 GLN A CA 1
ATOM 1358 C C . GLN A 1 170 ? -5.376 -10.455 8.413 1.00 87.69 170 GLN A C 1
ATOM 1360 O O . GLN A 1 170 ? -4.503 -11.258 8.093 1.00 87.69 170 GLN A O 1
ATOM 1365 N N . LEU A 1 171 ? -5.087 -9.296 9.006 1.00 89.06 171 LEU A N 1
ATOM 1366 C CA . LEU A 1 171 ? -3.719 -8.836 9.257 1.00 89.06 171 LEU A CA 1
ATOM 1367 C C . LEU A 1 171 ? -2.989 -9.741 10.266 1.00 89.06 171 LEU A C 1
ATOM 1369 O O . LEU A 1 171 ? -1.820 -10.064 10.067 1.00 89.06 171 LEU A O 1
ATOM 1373 N N . LYS A 1 172 ? -3.676 -10.222 11.312 1.00 87.31 172 LYS A N 1
ATOM 1374 C CA . LYS A 1 172 ? -3.104 -11.206 12.250 1.00 87.31 172 LYS A CA 1
ATOM 1375 C C . LYS A 1 172 ? -2.888 -12.577 11.621 1.00 87.31 172 LYS A C 1
ATOM 1377 O O . LYS A 1 172 ? -1.927 -13.249 11.975 1.00 87.31 172 LYS A O 1
ATOM 1382 N N . ALA A 1 173 ? -3.758 -12.999 10.705 1.00 84.25 173 ALA A N 1
ATOM 1383 C CA . ALA A 1 173 ? -3.558 -14.240 9.961 1.00 84.25 173 ALA A CA 1
ATOM 1384 C C . ALA A 1 173 ? -2.337 -14.143 9.031 1.00 84.25 173 ALA A C 1
ATOM 1386 O O . ALA A 1 173 ? -1.586 -15.108 8.919 1.00 84.25 173 ALA A O 1
ATOM 1387 N N . LEU A 1 174 ? -2.114 -12.969 8.429 1.00 83.12 174 LEU A N 1
ATOM 1388 C CA . LEU A 1 174 ? -0.929 -12.674 7.624 1.00 83.12 174 LEU A CA 1
ATOM 1389 C C . LEU A 1 174 ? 0.360 -12.757 8.453 1.00 83.12 174 LEU A C 1
ATOM 1391 O O . LEU A 1 174 ? 1.309 -13.425 8.050 1.00 83.12 174 LEU A O 1
ATOM 1395 N N . CYS A 1 175 ? 0.400 -12.107 9.618 1.00 82.62 175 CYS A N 1
ATOM 1396 C CA . CYS A 1 175 ? 1.538 -12.205 10.525 1.00 82.62 175 CYS A CA 1
ATOM 1397 C C . CYS A 1 175 ? 1.100 -12.396 11.987 1.00 82.62 175 CYS A C 1
ATOM 1399 O O . CYS A 1 175 ? 0.856 -11.416 12.698 1.00 82.62 175 CYS A O 1
ATOM 1401 N N . PRO A 1 176 ? 1.083 -13.648 12.482 1.00 81.25 176 PRO A N 1
ATOM 1402 C CA . PRO A 1 176 ? 0.662 -13.946 13.853 1.00 81.25 176 PRO A CA 1
ATOM 1403 C C . PRO A 1 176 ? 1.564 -13.355 14.945 1.00 81.25 176 PRO A C 1
ATOM 1405 O O . PRO A 1 176 ? 1.115 -13.165 16.071 1.00 81.25 176 PRO A O 1
ATOM 1408 N N . TYR A 1 177 ? 2.833 -13.082 14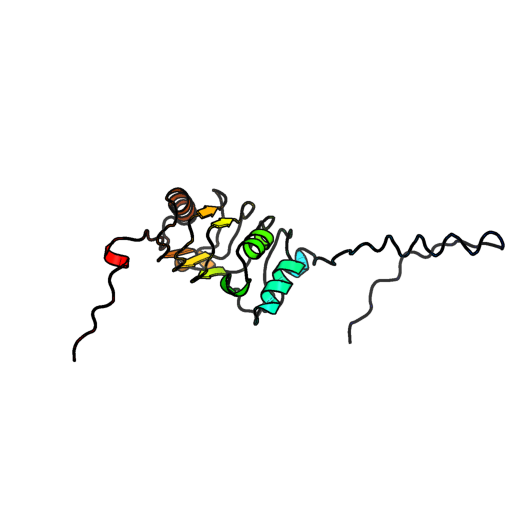.622 1.00 80.00 177 TYR A N 1
ATOM 1409 C CA . TYR A 1 177 ? 3.861 -12.625 15.569 1.00 80.00 177 TYR A CA 1
ATOM 1410 C C . TYR A 1 177 ? 4.261 -11.157 15.376 1.00 80.00 177 TYR A C 1
ATOM 1412 O O . TYR A 1 177 ? 5.333 -10.759 15.826 1.00 80.00 177 TYR A O 1
ATOM 1420 N N . CYS A 1 178 ? 3.455 -10.386 14.651 1.00 82.88 178 CYS A N 1
ATOM 1421 C CA . CYS A 1 178 ? 3.726 -8.984 14.367 1.00 82.88 178 CYS A CA 1
ATOM 1422 C C . CYS A 1 178 ? 2.968 -8.042 15.306 1.00 82.88 178 CYS A C 1
ATOM 1424 O O . CYS A 1 178 ? 1.948 -8.406 15.900 1.00 82.88 178 CYS A O 1
ATOM 1426 N N . ASP A 1 179 ? 3.444 -6.802 15.369 1.00 84.62 179 ASP A N 1
ATOM 1427 C CA . ASP A 1 179 ? 2.884 -5.721 16.176 1.00 84.62 179 ASP A CA 1
ATOM 1428 C C . ASP A 1 179 ? 1.580 -5.190 15.560 1.00 84.62 179 ASP A C 1
ATOM 1430 O O . ASP A 1 179 ? 1.549 -4.195 14.832 1.00 84.62 179 ASP A O 1
ATOM 1434 N N . ILE A 1 180 ? 0.484 -5.903 15.826 1.00 85.31 180 ILE A N 1
ATOM 1435 C CA . ILE A 1 180 ? -0.864 -5.584 15.345 1.00 85.31 180 ILE A CA 1
ATOM 1436 C C . ILE A 1 180 ? -1.753 -5.273 16.547 1.00 85.31 180 ILE A C 1
ATOM 1438 O O . ILE A 1 180 ? -2.345 -6.166 17.172 1.00 85.31 180 ILE A O 1
ATOM 1442 N N . PHE A 1 181 ? -1.869 -3.983 16.851 1.00 84.19 181 PHE A N 1
ATOM 1443 C CA . PHE A 1 181 ? -2.595 -3.472 18.002 1.00 84.19 181 PHE A CA 1
ATOM 1444 C C . PHE A 1 181 ? -3.947 -2.890 17.598 1.00 84.19 181 PHE A C 1
ATOM 1446 O O . PHE A 1 181 ? -4.072 -2.055 16.697 1.00 84.19 181 PHE A O 1
ATOM 1453 N N . LYS A 1 182 ? -4.986 -3.329 18.310 1.00 82.94 182 LYS A N 1
ATOM 1454 C CA . LYS A 1 182 ? -6.279 -2.649 18.281 1.00 82.94 182 LYS A CA 1
ATOM 1455 C C . LYS A 1 182 ? -6.193 -1.370 19.109 1.00 82.94 182 LYS A C 1
ATOM 1457 O O . LYS A 1 182 ? -5.529 -1.393 20.150 1.00 82.94 182 LYS A O 1
ATOM 1462 N N . PRO A 1 183 ? -6.884 -0.289 18.714 1.00 74.88 183 PRO A N 1
ATOM 1463 C CA . PRO A 1 183 ? -7.016 0.881 19.564 1.00 74.88 183 PRO A CA 1
ATOM 1464 C C . PRO A 1 183 ? -7.632 0.457 20.901 1.00 74.88 183 PRO A C 1
ATOM 1466 O O . PRO A 1 183 ? -8.746 -0.060 20.966 1.00 74.88 183 PRO A O 1
ATOM 1469 N N . THR A 1 184 ? -6.880 0.644 21.981 1.00 68.50 184 THR A N 1
ATOM 1470 C CA . THR A 1 184 ? -7.392 0.496 23.345 1.00 68.50 184 THR A CA 1
ATOM 1471 C C . THR A 1 184 ? -7.699 1.876 23.911 1.00 68.50 184 THR A C 1
ATOM 1473 O O . THR A 1 184 ? -7.175 2.882 23.435 1.00 68.50 184 THR A O 1
ATOM 1476 N N . ARG A 1 185 ? -8.513 1.944 24.970 1.00 60.28 185 ARG A N 1
ATOM 1477 C CA . ARG A 1 185 ? -8.783 3.213 25.671 1.00 60.28 185 ARG A CA 1
ATOM 1478 C C . ARG A 1 185 ? -7.502 3.886 26.190 1.00 60.28 185 ARG A C 1
ATOM 1480 O O . ARG A 1 185 ? -7.467 5.104 26.284 1.00 60.28 185 ARG A O 1
ATOM 1487 N N . CYS A 1 186 ? -6.448 3.112 26.467 1.00 61.88 186 CYS A N 1
ATOM 1488 C CA . CYS A 1 186 ? -5.150 3.629 26.909 1.00 61.88 186 CYS A CA 1
ATOM 1489 C C . CYS A 1 186 ? -4.307 4.226 25.770 1.00 61.88 186 CYS A C 1
ATOM 1491 O O . CYS A 1 186 ? -3.447 5.056 26.035 1.00 61.88 186 CYS A O 1
ATOM 1493 N N . ALA A 1 187 ? -4.560 3.850 24.511 1.00 56.97 187 ALA A N 1
ATOM 1494 C CA . ALA A 1 187 ? -3.870 4.414 23.346 1.00 56.97 187 ALA A CA 1
ATOM 1495 C C . ALA A 1 187 ? -4.356 5.834 22.983 1.00 56.97 187 ALA A C 1
ATOM 1497 O O . ALA A 1 187 ? -3.748 6.498 22.152 1.00 56.97 187 ALA A O 1
ATOM 1498 N N . ALA A 1 188 ? -5.453 6.292 23.595 1.00 55.28 188 ALA A N 1
ATOM 1499 C CA . ALA A 1 188 ? -6.016 7.631 23.417 1.00 55.28 188 ALA A CA 1
ATOM 1500 C C . ALA A 1 188 ? -5.591 8.621 24.521 1.00 55.28 188 ALA A C 1
ATOM 1502 O O . ALA A 1 188 ? -6.122 9.728 2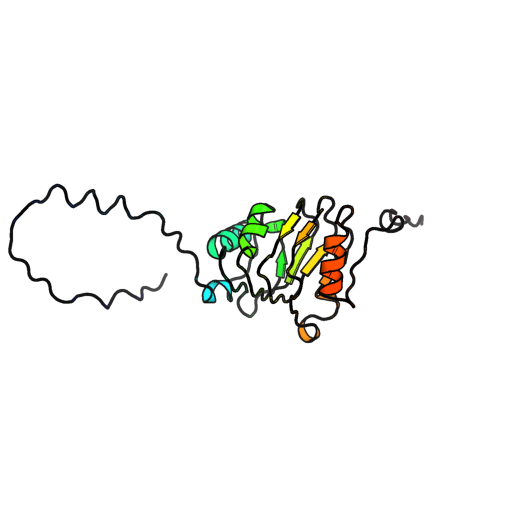4.581 1.00 55.28 188 ALA A O 1
ATOM 1503 N N . LEU A 1 189 ? -4.686 8.221 25.419 1.00 60.53 189 LEU A N 1
ATOM 1504 C CA . LEU A 1 189 ? -4.191 9.083 26.489 1.00 60.53 189 LEU A CA 1
ATOM 1505 C C . LEU A 1 189 ? -3.070 9.980 25.957 1.00 60.53 189 LEU A C 1
ATOM 1507 O O . LEU A 1 189 ? -2.124 9.495 25.336 1.00 60.53 189 LEU A O 1
ATOM 1511 N N . GLU A 1 190 ? -3.169 11.286 26.206 1.00 61.94 190 GLU A N 1
ATOM 1512 C CA . GLU A 1 190 ? -2.070 12.208 25.922 1.00 61.94 190 GLU A CA 1
ATOM 1513 C C . GLU A 1 190 ? -0.871 11.903 26.837 1.00 61.94 190 GLU A C 1
ATOM 1515 O O . GLU A 1 190 ? -1.063 11.535 28.002 1.00 61.94 190 GLU A O 1
ATOM 1520 N N . PRO A 1 191 ? 0.372 12.039 26.338 1.00 63.84 191 PRO A N 1
ATOM 1521 C CA . PRO A 1 191 ? 1.554 11.846 27.162 1.00 63.84 191 PRO A CA 1
ATOM 1522 C C . PRO A 1 191 ? 1.543 12.836 28.329 1.00 63.84 191 PRO A C 1
ATOM 1524 O O . PRO A 1 191 ? 1.322 14.036 28.147 1.00 63.84 191 PRO A O 1
ATOM 1527 N N . VAL A 1 192 ? 1.794 12.326 29.536 1.00 72.12 192 VAL A N 1
ATOM 1528 C CA . VAL A 1 192 ? 1.898 13.151 30.742 1.00 72.12 192 VAL A CA 1
ATOM 1529 C C . VAL A 1 192 ? 3.060 14.119 30.544 1.00 72.12 192 VAL A C 1
ATOM 1531 O O . VAL A 1 192 ? 4.212 13.697 30.456 1.00 72.12 192 VAL A O 1
ATOM 1534 N N . LYS A 1 193 ? 2.764 15.419 30.456 1.00 64.06 193 LYS A N 1
ATOM 1535 C CA . LYS A 1 193 ? 3.797 16.455 30.518 1.00 64.06 193 LYS A CA 1
ATOM 1536 C C . LYS A 1 193 ? 4.432 16.374 31.903 1.00 64.06 193 LYS A C 1
ATOM 1538 O O . LYS A 1 193 ? 3.753 16.637 32.893 1.00 64.06 193 LYS A O 1
ATOM 1543 N N . SER A 1 194 ? 5.700 15.981 31.975 1.00 62.91 194 SER A N 1
ATOM 1544 C CA . SER A 1 194 ? 6.479 16.137 33.199 1.00 62.91 194 SER A CA 1
ATOM 1545 C C . SER A 1 194 ? 6.598 17.631 33.483 1.00 62.91 194 SER A C 1
ATOM 1547 O O . SER A 1 194 ? 7.095 18.391 32.653 1.00 62.91 194 SER A O 1
ATOM 1549 N N . SER A 1 195 ? 6.056 18.061 34.616 1.00 61.72 195 SER A N 1
ATOM 1550 C CA . SER A 1 195 ? 6.321 19.380 35.173 1.00 61.72 195 SER A CA 1
ATOM 1551 C C . SER A 1 195 ? 7.704 19.341 35.819 1.00 61.72 195 SER A C 1
ATOM 1553 O O . SER A 1 195 ? 7.843 18.730 36.881 1.00 61.72 195 SER A O 1
ATOM 1555 N N . ASP A 1 196 ? 8.690 19.935 35.150 1.00 54.41 196 ASP A N 1
ATOM 1556 C CA . ASP A 1 196 ? 9.937 20.377 35.784 1.00 54.41 196 ASP A CA 1
ATOM 1557 C C . ASP A 1 196 ? 9.694 21.674 36.574 1.00 54.41 196 ASP A C 1
ATOM 1559 O O . ASP A 1 196 ? 8.910 22.526 36.083 1.00 54.41 196 ASP A O 1
#

Foldseek 3Di:
DDDDDDPDPDDDDDDDDDDDDDPDPPPVVVVPPPDPVVADALVCQQADEEDDALVSLCVNLSNQFLHQHHAHHPPYAQEDEPQSPVDLVSQQRNLVNHAERHGEYEQEPDQDQEHENENHQEDQAYAHYQHARHAYYYYDLHHDHDCVVNPLARYAAYNHQRYDPVRLVSSCSRPVRHHHDHDDPVSPDDPDPDDD

Sequence (196 aa):
MCATRRLRRFEEAVKWNNRVDFRIATCLVILLCGWAEAQLSDEECESYHELVTESDYETFVDDCFGKEVLGFMDGVAKKFHARLVGSQSMFNRLFKEAKRVKFQIFVENTDFMAISMPEVTHIEGIQIRNNKKLKAVRLPKAVAYNRAKVGPAAVTVDGNAVLDEQSYTQLKALCPYCDIFKPTRCAALEPVKSSD

Organism: Nippostrongylus brasiliensis (NCBI:txid27835)